Protein AF-A0A3L8Q3S8-F1 (afdb_monomer)

Solvent-accessible surface area (backbone atoms only — not comparable to full-atom values): 12634 Å² total; per-residue (Å²): 132,58,55,64,62,93,52,74,60,89,69,46,75,80,77,46,43,66,59,52,50,51,50,29,43,47,57,26,65,72,39,92,50,29,41,31,14,33,38,37,33,32,93,48,77,83,57,72,50,42,78,41,27,41,38,16,38,51,53,98,95,44,71,52,74,44,82,43,38,91,78,49,61,34,65,41,78,75,41,92,52,42,65,65,48,52,48,58,52,69,48,88,67,68,78,53,46,82,41,80,39,78,51,85,64,82,85,57,95,50,89,80,48,64,60,37,84,41,60,38,58,52,90,78,49,57,44,74,43,74,77,41,67,48,71,56,95,90,37,75,47,100,52,46,25,32,39,43,35,33,63,24,32,35,48,40,88,86,66,47,71,36,80,32,32,37,38,37,37,34,32,53,64,80,84,80,88,78,50,31,81,40,92,59,97,53,96,42,30,69,65,56,88,75,59,90,93,54,91,77,75,88,59,98,81,74,80,76,87,128

pLDDT: mean 75.22, std 14.51, range [37.47, 96.62]

Foldseek 3Di:
DAAEDDDLDPCDCVNCVVVVQVVQQCLCVVDPFWAKKKWFWDPALPDQFGPWIWMWGDDPNDTDIDTCRVVTGGQLVVDPHSPVVNCLSPDPAAQWDWDWDQDPPPVDPDPVVRIDIDTDHDPPQKDKDDWDFDADPNDTDPFIKIKIKGFHWYAHNVRGTDTTTMMITIGTDDDDDQDLPDPDDDPNDVVDPDDPVDPDDDDPPPPPDD

Sequence (210 aa):
MLFQTNDIREASVAEDVEWYQALVRSLAEGHPWVRRAVLALDAHPLAPKPRLMLQATKGDGQILLQDVSSAAPSLGNLSWDNEWFNALKSQRLPALRKRVLSNDLRSLETPKWQRGDSYVGDPGHVRWSPPFLECREGRFVPTWAVTLSSAFYGLKPDLSPEFKGVVRVDVELRDVAIDQCSSGPGWFSDTHRCDLNSTQVPGPGTLHSI

Radius of gyration: 21.62 Å; Cα contacts (8 Å, |Δi|>4): 341; chains: 1; bounding box: 41×43×73 Å

Nearest PDB structures (foldseek):
  8irj-assembly1_A  TM=7.271E-01  e=1.250E-18  Homo sapiens
  8d1b-assembly1_A  TM=7.000E-01  e=1.780E-16  Homo sapiens
  3lic-assembly1_A  TM=6.128E-01  e=5.691E-04  Shewanella oneidensis
  4dj3-assembly1_A  TM=3.102E-01  e=1.356E+00  Mus musculus
  2bi0-assembly1_A  TM=4.408E-01  e=6.948E+00  Mycobacterium tuberculosis H37Rv

Secondary structure (DSSP, 8-state):
--EE---SS---TTTSHHHHHHHHHHHHHS-TTEEEEEEEE-S-TT-SS-SEEEEEEEETTEEEEEE-GGGPPPSGGGSS-HHHHHHHHH-SS--EEEEEEE---TTS--GGGSEEEEEEE-GGGEEEPPPEEEEETTEEEEEEEEEEEEEEEEE-TTS-EEEEEEEEEEEE-------TT--SS-TTTT-----TT------TT-----

InterPro domains:
  IPR043458 G-protein coupled receptor 158/179 [PTHR32546] (1-200)
  IPR054714 GPR158/179, extracellular domain [PF22572] (127-200)

Organism: Chloebia gouldiae (NCBI:txid44316)

Structure (mmCIF, N/CA/C/O backbone):
data_AF-A0A3L8Q3S8-F1
#
_entry.id   AF-A0A3L8Q3S8-F1
#
loop_
_atom_site.group_PDB
_atom_site.id
_atom_site.type_symbol
_atom_site.label_atom_id
_atom_site.label_alt_id
_atom_site.label_comp_id
_atom_site.label_asym_id
_atom_site.label_entity_id
_atom_site.label_seq_id
_atom_site.pdbx_PDB_ins_code
_atom_site.Cartn_x
_atom_site.Cartn_y
_atom_site.Cartn_z
_atom_site.occupancy
_atom_site.B_iso_or_equiv
_atom_site.auth_seq_id
_atom_site.auth_comp_id
_atom_site.auth_asym_id
_atom_site.auth_atom_id
_atom_site.pdbx_PDB_model_num
ATOM 1 N N . MET A 1 1 ? 3.116 -14.122 -2.666 1.00 45.31 1 MET A N 1
ATOM 2 C CA . MET A 1 1 ? 2.835 -13.621 -4.028 1.00 45.31 1 MET A CA 1
ATOM 3 C C . MET A 1 1 ? 3.573 -12.301 -4.163 1.00 45.31 1 MET A C 1
ATOM 5 O O . MET A 1 1 ? 3.570 -11.557 -3.192 1.00 45.31 1 MET A O 1
ATOM 9 N N . LEU A 1 2 ? 4.279 -12.074 -5.267 1.00 58.53 2 LEU A N 1
ATOM 10 C CA . LEU A 1 2 ? 5.070 -10.865 -5.516 1.00 58.53 2 LEU A CA 1
ATOM 11 C C . LEU A 1 2 ? 4.352 -10.041 -6.587 1.00 58.53 2 LEU A C 1
ATOM 13 O O . LEU A 1 2 ? 3.863 -10.628 -7.553 1.00 58.53 2 LEU A O 1
ATOM 17 N N . PHE A 1 3 ? 4.295 -8.719 -6.446 1.00 57.88 3 PHE A N 1
ATOM 18 C CA . PHE A 1 3 ? 3.834 -7.870 -7.541 1.00 57.88 3 PHE A CA 1
ATOM 19 C C . PHE A 1 3 ? 4.974 -7.666 -8.537 1.00 57.88 3 PHE A C 1
ATOM 21 O O . PHE A 1 3 ? 6.034 -7.149 -8.174 1.00 57.88 3 PHE A O 1
ATOM 28 N N . GLN A 1 4 ? 4.747 -8.110 -9.772 1.00 56.72 4 GLN A N 1
ATOM 29 C CA . GLN A 1 4 ? 5.732 -8.093 -10.843 1.00 56.72 4 GLN A CA 1
ATOM 30 C C . GLN A 1 4 ? 5.107 -7.571 -12.138 1.00 56.72 4 GLN A C 1
ATOM 32 O O . GLN A 1 4 ? 3.985 -7.956 -12.473 1.00 56.72 4 GLN A O 1
ATOM 37 N N . THR A 1 5 ? 5.828 -6.725 -12.876 1.00 56.56 5 THR A N 1
ATOM 38 C CA . THR A 1 5 ? 5.457 -6.383 -14.259 1.00 56.56 5 THR A CA 1
ATOM 39 C C . THR A 1 5 ? 5.820 -7.538 -15.201 1.00 56.56 5 THR A C 1
ATOM 41 O O . THR A 1 5 ? 6.778 -8.278 -14.963 1.00 56.56 5 THR A O 1
ATOM 44 N N . ASN A 1 6 ? 5.026 -7.741 -16.254 1.00 54.62 6 ASN A N 1
ATOM 45 C CA . ASN A 1 6 ? 5.144 -8.921 -17.119 1.00 54.62 6 ASN A CA 1
ATOM 46 C C . ASN A 1 6 ? 6.106 -8.733 -18.308 1.00 54.62 6 ASN A C 1
ATOM 48 O O . ASN A 1 6 ? 6.320 -9.682 -19.055 1.00 54.62 6 ASN A O 1
ATOM 52 N N . ASP A 1 7 ? 6.702 -7.552 -18.498 1.00 52.97 7 ASP A N 1
ATOM 53 C CA . ASP A 1 7 ? 7.465 -7.270 -19.714 1.00 52.97 7 ASP A CA 1
ATOM 54 C C . ASP A 1 7 ? 8.966 -7.048 -19.499 1.00 52.97 7 ASP A C 1
ATOM 56 O O . ASP A 1 7 ? 9.411 -6.302 -18.634 1.00 52.97 7 ASP A O 1
ATOM 60 N N . ILE A 1 8 ? 9.731 -7.687 -20.392 1.00 49.25 8 ILE A N 1
ATOM 61 C CA . ILE A 1 8 ? 11.174 -7.519 -20.659 1.00 49.25 8 ILE A CA 1
ATOM 62 C C . ILE A 1 8 ? 11.445 -6.170 -21.361 1.00 49.25 8 ILE A C 1
ATOM 64 O O . ILE A 1 8 ? 12.582 -5.832 -21.685 1.00 49.25 8 ILE A O 1
ATOM 68 N N . ARG A 1 9 ? 10.405 -5.379 -21.644 1.00 46.22 9 ARG A N 1
ATOM 69 C CA . ARG A 1 9 ? 10.581 -4.048 -22.216 1.00 46.22 9 ARG A CA 1
ATOM 70 C C . ARG A 1 9 ? 11.020 -3.106 -21.102 1.00 46.22 9 ARG A C 1
ATOM 72 O O . ARG A 1 9 ? 10.468 -3.128 -20.007 1.00 46.22 9 ARG A O 1
ATOM 79 N N . GLU A 1 10 ? 11.950 -2.214 -21.421 1.00 49.69 10 GLU A N 1
ATOM 80 C CA . GLU A 1 10 ? 12.104 -0.928 -20.738 1.00 49.69 10 GLU A CA 1
ATOM 81 C C . GLU A 1 10 ? 10.841 -0.073 -20.971 1.00 49.69 10 GLU A C 1
ATOM 83 O O . GLU A 1 10 ? 10.924 1.042 -21.474 1.00 49.69 10 GLU A O 1
ATOM 88 N N . ALA A 1 11 ? 9.653 -0.615 -20.684 1.00 53.94 11 ALA A N 1
ATOM 89 C CA . ALA A 1 11 ? 8.418 0.132 -20.747 1.00 53.94 11 ALA A CA 1
ATOM 90 C C . ALA A 1 11 ? 8.541 1.233 -19.700 1.00 53.94 11 ALA A C 1
ATOM 92 O O . ALA A 1 11 ? 8.802 0.997 -18.510 1.00 53.94 11 ALA A O 1
ATOM 93 N N . SER A 1 12 ? 8.506 2.467 -20.183 1.00 66.06 12 SER A N 1
ATOM 94 C CA . SER A 1 12 ? 8.656 3.605 -19.298 1.00 66.06 12 SER A CA 1
ATOM 95 C C . SER A 1 12 ? 7.423 3.686 -18.399 1.00 66.06 12 SER A C 1
ATOM 97 O O . SER A 1 12 ? 6.320 3.309 -18.784 1.00 66.06 12 SER A O 1
ATOM 99 N N . VAL A 1 13 ? 7.577 4.244 -17.197 1.00 73.06 13 VAL A N 1
ATOM 100 C CA . VAL A 1 13 ? 6.440 4.488 -16.287 1.00 73.06 13 VAL A CA 1
ATOM 101 C C . VAL A 1 13 ? 5.296 5.253 -16.980 1.00 73.06 13 VA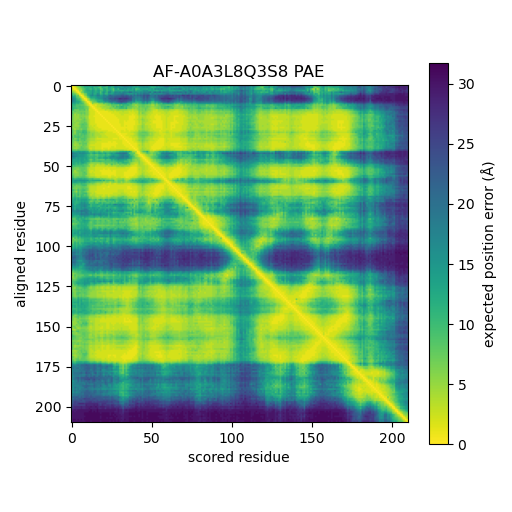L A C 1
ATOM 103 O O . VAL A 1 13 ? 4.141 5.088 -16.607 1.00 73.06 13 VAL A O 1
ATOM 106 N N . ALA A 1 14 ? 5.615 6.068 -17.991 1.00 73.88 14 ALA A N 1
ATOM 107 C CA . ALA A 1 14 ? 4.642 6.825 -18.769 1.00 73.88 14 ALA A CA 1
ATOM 108 C C . ALA A 1 14 ? 3.829 5.958 -19.745 1.00 73.88 14 ALA A C 1
ATOM 110 O O . ALA A 1 14 ? 2.665 6.262 -19.981 1.00 73.88 14 ALA A O 1
ATOM 111 N N . GLU A 1 15 ? 4.417 4.896 -20.299 1.00 75.94 15 GLU A N 1
ATOM 112 C CA . GLU A 1 15 ? 3.739 4.003 -21.249 1.00 75.94 15 GLU A CA 1
ATOM 113 C C . GLU A 1 15 ? 2.759 3.061 -20.539 1.00 75.94 15 GLU A C 1
ATOM 115 O O . GLU A 1 1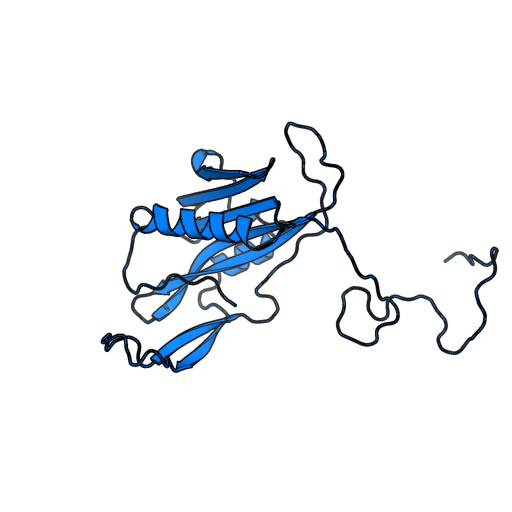5 ? 1.676 2.804 -21.053 1.00 75.94 15 GLU A O 1
ATOM 120 N N . ASP A 1 16 ? 3.096 2.619 -19.323 1.00 82.12 16 ASP A N 1
ATOM 121 C CA . ASP A 1 16 ? 2.296 1.651 -18.557 1.00 82.12 16 ASP A CA 1
ATOM 122 C C . ASP A 1 16 ? 1.378 2.303 -17.508 1.00 82.12 16 ASP A C 1
ATOM 124 O O . ASP A 1 16 ? 0.845 1.627 -16.622 1.00 82.12 16 ASP A O 1
ATOM 128 N N . VAL A 1 17 ? 1.182 3.625 -17.564 1.00 85.31 17 VAL A N 1
ATOM 129 C CA . VAL A 1 17 ? 0.425 4.358 -16.535 1.00 85.31 17 VAL A CA 1
ATOM 130 C C . VAL A 1 17 ? -0.996 3.814 -16.360 1.00 85.31 17 VAL A C 1
ATOM 132 O O . VAL A 1 17 ? -1.449 3.647 -15.228 1.00 85.31 17 VAL A O 1
ATOM 135 N N . GLU A 1 18 ? -1.672 3.457 -17.453 1.00 88.88 18 GLU A N 1
ATOM 136 C CA . GLU A 1 18 ? -3.027 2.892 -17.428 1.00 88.88 18 GLU A CA 1
ATOM 137 C C . GLU A 1 18 ? -3.059 1.516 -16.749 1.00 88.88 18 GLU A C 1
ATOM 139 O O . GLU A 1 18 ? -3.979 1.208 -15.987 1.00 88.88 18 GLU A O 1
ATOM 144 N N . TRP A 1 19 ? -2.020 0.701 -16.955 1.00 88.50 19 TRP A N 1
ATOM 145 C CA . TRP A 1 19 ? -1.889 -0.594 -16.293 1.00 88.50 19 TRP A CA 1
ATOM 146 C C . TRP A 1 19 ? -1.677 -0.424 -14.785 1.00 88.50 19 TRP A C 1
ATOM 148 O O . TRP A 1 19 ? -2.338 -1.091 -13.985 1.00 88.50 19 TRP A O 1
ATOM 158 N N . TYR A 1 20 ? -0.818 0.515 -14.374 1.00 90.69 20 TYR A N 1
ATOM 159 C CA . TYR A 1 20 ? -0.608 0.824 -12.956 1.00 90.69 20 TYR A CA 1
ATOM 160 C C . TYR A 1 20 ? -1.876 1.377 -12.295 1.00 90.69 20 TYR A C 1
ATOM 162 O O . TYR A 1 20 ? -2.196 1.015 -11.161 1.00 90.69 20 TYR A O 1
ATOM 170 N N . GLN A 1 21 ? -2.632 2.208 -13.012 1.00 93.94 21 GLN A N 1
ATOM 171 C CA . GLN A 1 21 ? -3.939 2.702 -12.582 1.00 93.94 21 GLN A CA 1
ATOM 172 C C . GLN A 1 21 ? -4.937 1.558 -12.364 1.00 93.94 21 GLN A C 1
ATOM 174 O O . GLN A 1 21 ? -5.571 1.492 -11.305 1.00 93.94 21 GLN A O 1
ATOM 179 N N . ALA A 1 22 ? -5.032 0.627 -13.316 1.00 93.69 22 ALA A N 1
ATOM 180 C CA . ALA A 1 22 ? -5.881 -0.555 -13.203 1.00 93.69 22 ALA A CA 1
ATOM 181 C C . ALA A 1 22 ? -5.461 -1.456 -12.029 1.00 93.69 22 ALA A C 1
ATOM 183 O O . ALA A 1 22 ? -6.315 -1.894 -11.255 1.00 93.69 22 ALA A O 1
ATOM 184 N N . LEU A 1 23 ? -4.155 -1.672 -11.834 1.00 92.94 23 LEU A N 1
ATOM 185 C CA . LEU A 1 23 ? -3.622 -2.441 -10.708 1.00 92.94 23 LEU A CA 1
ATOM 186 C C . LEU A 1 23 ? -4.040 -1.827 -9.367 1.00 92.94 23 LEU A C 1
ATOM 188 O O . LEU A 1 23 ? -4.639 -2.512 -8.539 1.00 92.94 23 LEU A O 1
ATOM 192 N N . VAL A 1 24 ? -3.763 -0.540 -9.150 1.00 94.62 24 VAL A N 1
ATOM 193 C CA . VAL A 1 24 ? -4.063 0.135 -7.874 1.00 94.62 24 VAL A CA 1
ATOM 194 C C . VAL A 1 24 ? -5.561 0.147 -7.593 1.00 94.62 24 VAL A C 1
ATOM 196 O O . VAL A 1 24 ? -5.981 -0.098 -6.460 1.00 94.62 24 VAL A O 1
ATOM 199 N N . ARG A 1 25 ? -6.378 0.356 -8.628 1.00 95.56 25 ARG A N 1
ATOM 200 C CA . ARG A 1 25 ? -7.832 0.249 -8.517 1.00 95.56 25 ARG A CA 1
ATOM 201 C C . ARG A 1 25 ? -8.269 -1.163 -8.123 1.00 95.56 25 ARG A C 1
ATOM 203 O O . ARG A 1 25 ? -9.035 -1.306 -7.175 1.00 95.56 25 ARG A O 1
ATOM 210 N N . SER A 1 26 ? -7.737 -2.194 -8.783 1.00 94.81 26 SER A N 1
ATOM 211 C CA . SER A 1 26 ? -8.080 -3.593 -8.493 1.00 94.81 26 SER A CA 1
ATOM 212 C C . SER A 1 26 ? -7.722 -4.000 -7.059 1.00 94.81 26 SER A C 1
ATOM 214 O O . SER A 1 26 ? -8.472 -4.731 -6.418 1.00 94.81 26 SER A O 1
ATOM 216 N N . LEU A 1 27 ? -6.627 -3.463 -6.509 1.00 94.50 27 LEU A N 1
ATOM 217 C CA . LEU A 1 27 ? -6.244 -3.681 -5.113 1.00 94.50 27 LEU A CA 1
ATOM 218 C C . LEU A 1 27 ? -7.242 -3.052 -4.136 1.00 94.50 27 LEU A C 1
ATOM 220 O O . LEU A 1 27 ? -7.560 -3.662 -3.116 1.00 94.50 27 LEU A O 1
ATOM 224 N N . ALA A 1 28 ? -7.766 -1.865 -4.454 1.00 94.50 28 ALA A N 1
ATOM 225 C CA . ALA A 1 28 ? -8.820 -1.232 -3.665 1.00 94.50 28 ALA A CA 1
ATOM 226 C C . ALA A 1 28 ? -10.171 -1.973 -3.764 1.00 94.50 28 ALA A C 1
ATOM 228 O O . ALA A 1 28 ? -10.950 -1.983 -2.808 1.00 94.50 28 ALA A O 1
ATOM 229 N N . GLU A 1 29 ? -10.448 -2.614 -4.902 1.00 93.94 29 GLU A N 1
ATOM 230 C CA . GLU A 1 29 ? -11.659 -3.419 -5.134 1.00 93.94 29 GLU A CA 1
ATOM 231 C C . GLU A 1 29 ? -11.577 -4.815 -4.505 1.00 93.94 29 GLU A C 1
ATOM 233 O O . GLU A 1 29 ? -12.601 -5.358 -4.089 1.00 93.94 29 GLU A O 1
ATOM 238 N N . GLY A 1 30 ? -10.371 -5.379 -4.394 1.00 89.75 30 GLY A N 1
ATOM 239 C CA . GLY A 1 30 ? -10.143 -6.795 -4.101 1.00 89.75 30 GLY A CA 1
ATOM 240 C C . GLY A 1 30 ? -10.660 -7.296 -2.752 1.00 89.75 30 GLY A C 1
ATOM 241 O O . GLY A 1 30 ? -10.835 -8.502 -2.588 1.00 89.75 30 GLY A O 1
ATOM 242 N N . HIS A 1 31 ? -10.931 -6.410 -1.787 1.00 90.38 31 HIS A N 1
ATOM 243 C CA . HIS A 1 31 ? -11.538 -6.804 -0.517 1.00 90.38 31 HIS A CA 1
ATOM 244 C C . HIS A 1 31 ? -12.479 -5.723 0.046 1.00 90.38 31 HIS A C 1
ATOM 246 O O . HIS A 1 31 ? -12.182 -4.527 -0.053 1.00 90.38 31 HIS A O 1
ATOM 252 N N . PRO A 1 32 ? -13.600 -6.095 0.701 1.00 89.12 32 PRO A N 1
ATOM 253 C CA . PRO A 1 32 ? -14.530 -5.132 1.292 1.00 89.12 32 PRO A CA 1
ATOM 254 C C . PRO A 1 32 ? -13.880 -4.164 2.283 1.00 89.12 32 PRO A C 1
ATOM 256 O O . PRO A 1 32 ? -14.248 -2.994 2.301 1.00 89.12 32 PRO A O 1
ATOM 259 N N . TRP A 1 33 ? -12.906 -4.646 3.058 1.00 90.25 33 TRP A N 1
ATOM 260 C CA . TRP A 1 33 ? -12.226 -3.892 4.121 1.00 90.25 33 TRP A CA 1
ATOM 261 C C . TRP A 1 33 ? -11.030 -3.068 3.647 1.00 90.25 33 TRP A C 1
ATOM 263 O O . TRP A 1 33 ? -10.406 -2.391 4.459 1.00 90.25 33 TRP A O 1
ATOM 273 N N . VAL A 1 34 ? -10.674 -3.123 2.363 1.00 92.38 34 VAL A N 1
ATOM 274 C CA . VAL A 1 34 ? -9.636 -2.233 1.841 1.00 92.38 34 VAL A CA 1
ATOM 275 C C . VAL A 1 34 ? -10.218 -0.831 1.722 1.00 92.38 34 VAL A C 1
ATOM 277 O O . VAL A 1 34 ? -11.226 -0.622 1.046 1.00 92.38 34 VAL A O 1
ATOM 280 N N . ARG A 1 35 ? -9.570 0.132 2.380 1.00 91.12 35 ARG A N 1
ATOM 281 C CA . ARG A 1 35 ? -9.926 1.557 2.301 1.00 91.12 35 ARG A CA 1
ATOM 282 C C . ARG A 1 35 ? -9.149 2.277 1.229 1.00 91.12 35 ARG A C 1
ATOM 284 O O . ARG A 1 35 ? -9.684 3.138 0.540 1.00 91.12 35 ARG A O 1
ATOM 291 N N . ARG A 1 36 ? -7.862 1.968 1.137 1.00 93.25 36 ARG A N 1
ATOM 292 C CA . ARG A 1 36 ? -6.937 2.693 0.284 1.00 93.25 36 ARG A CA 1
ATOM 293 C C . ARG A 1 36 ? -5.865 1.751 -0.226 1.00 93.25 36 ARG A C 1
ATOM 295 O O . ARG A 1 36 ? -5.305 0.981 0.545 1.00 93.25 36 ARG A O 1
ATOM 302 N N . ALA A 1 37 ? -5.567 1.849 -1.510 1.00 95.38 37 ALA A N 1
ATOM 303 C CA . ALA A 1 37 ? -4.411 1.228 -2.130 1.00 95.38 37 ALA A CA 1
ATOM 304 C C . ALA A 1 37 ? -3.517 2.324 -2.709 1.00 95.38 37 ALA A C 1
ATOM 306 O O . ALA A 1 37 ? -4.004 3.309 -3.264 1.00 95.38 37 ALA A O 1
ATOM 307 N N . VAL A 1 38 ? -2.208 2.162 -2.567 1.00 93.62 38 VAL A N 1
ATOM 308 C CA . VAL A 1 38 ? -1.200 3.087 -3.075 1.00 93.62 38 VAL A CA 1
ATOM 309 C C . VAL A 1 38 ? -0.120 2.287 -3.786 1.00 93.62 38 VAL A C 1
ATOM 311 O O . VAL A 1 38 ? 0.377 1.299 -3.249 1.00 93.62 38 VAL A O 1
ATOM 314 N N . LEU A 1 39 ? 0.274 2.737 -4.971 1.00 92.19 39 LEU A N 1
ATOM 315 C CA . LEU A 1 39 ? 1.493 2.294 -5.642 1.00 92.19 39 LEU A CA 1
ATOM 316 C C . LEU A 1 39 ? 2.425 3.491 -5.760 1.00 92.19 39 LEU A C 1
ATOM 318 O O . LEU A 1 39 ? 2.051 4.507 -6.340 1.00 92.19 39 LEU A O 1
ATOM 322 N N . ALA A 1 40 ? 3.642 3.348 -5.253 1.00 89.50 40 ALA A N 1
ATOM 323 C CA . ALA A 1 40 ? 4.703 4.327 -5.420 1.00 89.50 40 ALA A CA 1
ATOM 324 C C . ALA A 1 40 ? 5.862 3.680 -6.179 1.00 89.50 40 ALA A C 1
ATOM 326 O O . ALA A 1 40 ? 6.503 2.767 -5.660 1.00 89.50 40 ALA A O 1
ATOM 327 N N . LEU A 1 41 ? 6.123 4.147 -7.400 1.00 87.06 41 LEU A N 1
ATOM 328 C CA . LEU A 1 41 ? 7.211 3.669 -8.246 1.00 87.06 41 LEU A CA 1
ATOM 329 C C . LEU A 1 41 ? 8.433 4.577 -8.123 1.00 87.06 41 LEU A C 1
ATOM 331 O O . LEU A 1 41 ? 8.351 5.799 -8.277 1.00 87.06 41 LEU A O 1
ATOM 335 N N . ASP A 1 42 ? 9.582 3.956 -7.900 1.00 77.00 42 ASP A N 1
ATOM 336 C CA . ASP A 1 42 ? 10.893 4.579 -7.912 1.00 77.00 42 ASP A CA 1
ATOM 337 C C . ASP A 1 42 ? 11.762 3.913 -8.984 1.00 77.00 42 ASP A C 1
ATOM 339 O O . ASP A 1 42 ? 11.944 2.698 -8.984 1.00 77.00 42 ASP A O 1
ATOM 343 N N . ALA A 1 43 ? 12.310 4.703 -9.907 1.00 58.72 43 ALA A N 1
ATOM 344 C CA . ALA A 1 43 ? 13.253 4.180 -10.896 1.00 58.72 43 ALA A CA 1
ATOM 345 C C . ALA A 1 43 ? 14.713 4.313 -10.448 1.00 58.72 43 ALA A C 1
ATOM 347 O O . ALA A 1 43 ? 15.595 3.839 -11.164 1.00 58.72 43 ALA A O 1
ATOM 348 N N . HIS A 1 44 ? 14.992 4.985 -9.322 1.00 59.59 44 HIS A N 1
ATOM 349 C CA . HIS A 1 44 ? 16.362 5.219 -8.886 1.00 59.59 44 HIS A CA 1
ATOM 350 C C . HIS A 1 44 ? 16.514 5.110 -7.358 1.00 59.59 44 HIS A C 1
ATOM 352 O O . HIS A 1 44 ? 15.904 5.887 -6.632 1.00 59.59 44 HIS A O 1
ATOM 358 N N . PRO A 1 45 ? 17.392 4.231 -6.834 1.00 55.47 45 PRO A N 1
ATOM 359 C CA . PRO A 1 45 ? 17.557 4.013 -5.390 1.00 55.47 45 PRO A CA 1
ATOM 360 C C . PRO A 1 45 ? 17.808 5.290 -4.572 1.00 55.47 45 PRO A C 1
ATOM 362 O O . PRO A 1 45 ? 17.423 5.372 -3.408 1.00 55.47 45 PRO A O 1
ATOM 365 N N . LEU A 1 46 ? 18.424 6.301 -5.191 1.00 61.50 46 LEU A N 1
ATOM 366 C CA . LEU A 1 46 ? 18.794 7.574 -4.569 1.00 61.50 46 LEU A CA 1
ATOM 367 C C . LEU A 1 46 ? 17.758 8.694 -4.777 1.00 61.50 46 LEU A C 1
ATOM 369 O O . LEU A 1 46 ? 17.994 9.820 -4.340 1.00 61.50 46 LEU A O 1
ATOM 373 N N . ALA A 1 47 ? 16.631 8.436 -5.450 1.00 65.62 47 ALA A N 1
ATOM 374 C CA . ALA A 1 47 ? 15.639 9.475 -5.698 1.00 65.62 47 ALA A CA 1
ATOM 375 C C . ALA A 1 47 ? 14.948 9.909 -4.387 1.00 65.62 47 ALA A C 1
ATOM 377 O O . ALA A 1 47 ? 14.495 9.058 -3.608 1.00 65.62 47 ALA A O 1
ATOM 378 N N . PRO A 1 48 ? 14.822 11.228 -4.137 1.00 67.38 48 PRO A N 1
ATOM 379 C CA . PRO A 1 48 ? 14.185 11.744 -2.926 1.00 67.38 48 PRO A CA 1
ATOM 380 C C . PRO A 1 48 ? 12.655 11.599 -2.946 1.00 67.38 48 PRO A C 1
ATOM 382 O O . PRO A 1 48 ? 12.033 11.622 -1.885 1.00 67.38 48 PRO A O 1
ATOM 385 N N . LYS A 1 49 ? 12.044 11.447 -4.129 1.00 72.44 49 LYS A N 1
ATOM 386 C CA . LYS A 1 49 ? 10.596 11.297 -4.335 1.00 72.44 49 LYS A CA 1
ATOM 387 C C . LYS A 1 49 ? 10.301 10.212 -5.379 1.00 72.44 49 LYS A C 1
ATOM 389 O O . LYS A 1 49 ? 11.116 10.038 -6.287 1.00 72.44 49 LYS A O 1
ATOM 394 N N . PRO A 1 50 ? 9.155 9.511 -5.274 1.00 79.81 50 PRO A N 1
ATOM 395 C CA . PRO A 1 50 ? 8.722 8.574 -6.307 1.00 79.81 50 PRO A CA 1
ATOM 396 C C . PRO A 1 50 ? 8.505 9.290 -7.644 1.00 79.81 50 PRO A C 1
ATOM 398 O O . PRO A 1 50 ? 8.102 10.453 -7.681 1.00 79.81 50 PRO A O 1
ATOM 401 N N . ARG A 1 51 ? 8.745 8.577 -8.750 1.00 85.75 51 ARG A N 1
ATOM 402 C CA . ARG A 1 51 ? 8.445 9.067 -10.106 1.00 85.75 51 ARG A CA 1
ATOM 403 C C . ARG A 1 51 ? 6.952 9.057 -10.405 1.00 85.75 51 ARG A C 1
ATOM 405 O O . ARG A 1 51 ? 6.494 9.891 -11.174 1.00 85.75 51 ARG A O 1
ATOM 412 N N . LEU A 1 52 ? 6.238 8.094 -9.830 1.00 88.94 52 LEU A N 1
ATOM 413 C CA . LEU A 1 52 ? 4.792 7.969 -9.922 1.00 88.94 52 LEU A CA 1
ATOM 414 C C . LEU A 1 52 ? 4.260 7.497 -8.574 1.00 88.94 52 LEU A C 1
ATOM 416 O O . LEU A 1 52 ? 4.780 6.535 -8.009 1.00 88.94 52 LEU A O 1
ATOM 420 N N . MET A 1 53 ? 3.222 8.154 -8.076 1.00 91.56 53 MET A N 1
ATOM 421 C CA . MET A 1 53 ? 2.488 7.741 -6.893 1.00 91.56 53 MET A CA 1
ATOM 422 C C . MET A 1 53 ? 0.993 7.796 -7.185 1.00 91.56 53 MET A C 1
ATOM 424 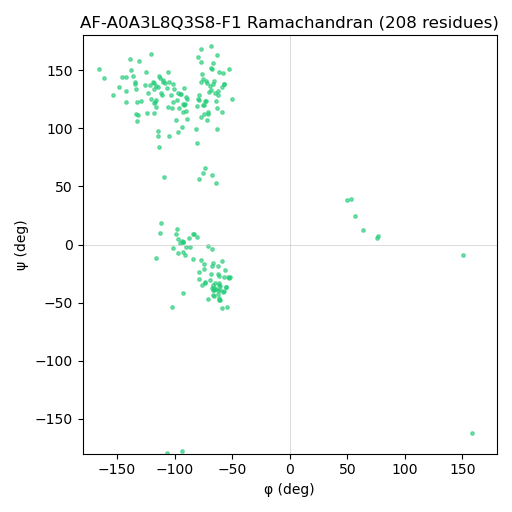O O . MET A 1 53 ? 0.399 8.868 -7.262 1.00 91.56 53 MET A O 1
ATOM 428 N N . LEU A 1 54 ? 0.393 6.623 -7.342 1.00 94.31 54 LEU A N 1
ATOM 429 C CA . LEU A 1 54 ? -1.036 6.463 -7.566 1.00 94.31 54 LEU A CA 1
ATOM 430 C C . LEU A 1 54 ? -1.714 6.052 -6.266 1.00 94.31 54 LEU A C 1
ATOM 432 O O . LEU A 1 54 ? -1.210 5.189 -5.548 1.00 94.31 54 LEU A O 1
ATOM 436 N N . GLN A 1 55 ? -2.875 6.635 -5.995 1.00 94.81 55 GLN A N 1
ATOM 437 C CA . GLN A 1 55 ? -3.697 6.334 -4.831 1.00 94.81 55 GLN A CA 1
ATOM 438 C C . GLN A 1 55 ? -5.133 6.051 -5.272 1.00 94.81 55 GLN A C 1
ATOM 440 O O . GLN A 1 55 ? -5.770 6.899 -5.890 1.00 94.81 55 GLN A O 1
ATOM 445 N N . ALA A 1 56 ? -5.656 4.880 -4.918 1.00 96.62 56 ALA A N 1
ATOM 446 C CA . ALA A 1 56 ? -7.076 4.564 -4.998 1.00 96.62 56 ALA A CA 1
ATOM 447 C C . ALA A 1 56 ? -7.669 4.566 -3.591 1.00 96.62 56 ALA A C 1
ATOM 449 O O . ALA A 1 56 ? -7.278 3.750 -2.759 1.00 96.62 56 ALA A O 1
ATOM 450 N N . THR A 1 57 ? -8.624 5.455 -3.336 1.00 93.56 57 THR A N 1
ATOM 451 C CA . THR A 1 57 ? -9.359 5.519 -2.068 1.00 93.56 57 THR A CA 1
ATOM 452 C C . THR A 1 57 ? -10.801 5.096 -2.296 1.00 93.56 57 THR A C 1
ATOM 454 O O . THR A 1 57 ? -11.480 5.609 -3.186 1.00 93.56 57 THR A O 1
ATOM 457 N N . LYS A 1 58 ? -11.273 4.160 -1.480 1.00 92.00 58 LYS A N 1
ATOM 458 C CA . LYS A 1 58 ? -12.639 3.653 -1.480 1.00 92.00 58 LYS A CA 1
ATOM 459 C C . LYS A 1 58 ? -13.496 4.479 -0.525 1.00 92.00 58 LYS A C 1
ATOM 461 O O . LYS A 1 58 ? -13.155 4.640 0.646 1.00 92.00 58 LYS A O 1
ATOM 466 N N . GLY A 1 59 ? -14.619 4.983 -1.018 1.00 85.31 59 GLY A N 1
ATOM 467 C CA . GLY A 1 59 ? -15.579 5.762 -0.239 1.00 85.31 59 GLY A CA 1
ATOM 468 C C . GLY A 1 59 ? -16.932 5.791 -0.938 1.00 85.31 59 GLY A C 1
ATOM 469 O O . GLY A 1 59 ? -16.981 5.799 -2.161 1.00 85.31 59 GLY A O 1
ATOM 470 N N . ASP A 1 60 ? -18.022 5.748 -0.170 1.00 81.44 60 ASP A N 1
ATOM 471 C CA . ASP A 1 60 ? -19.400 5.929 -0.659 1.00 81.44 60 ASP A CA 1
ATOM 472 C C . ASP A 1 60 ? -19.773 5.070 -1.887 1.00 81.44 60 ASP A C 1
ATOM 474 O O . ASP A 1 60 ? -20.462 5.504 -2.806 1.00 81.44 60 ASP A O 1
ATOM 478 N N . GLY A 1 61 ? -19.287 3.822 -1.917 1.00 82.94 61 GLY A N 1
ATOM 479 C CA . GLY A 1 61 ? -19.533 2.873 -3.012 1.00 82.94 61 GLY A CA 1
ATOM 480 C C . GLY A 1 61 ? -18.719 3.131 -4.285 1.00 82.94 61 GLY A C 1
ATOM 481 O O . GLY A 1 61 ? -18.907 2.435 -5.280 1.00 82.94 61 GLY A O 1
ATOM 482 N N . GLN A 1 62 ? -17.801 4.096 -4.261 1.00 91.62 62 GLN A N 1
ATOM 483 C CA . GLN A 1 62 ? -16.941 4.468 -5.377 1.00 91.62 62 GLN A CA 1
ATOM 484 C C . GLN A 1 62 ? -15.462 4.321 -5.015 1.00 91.62 62 GLN A C 1
ATOM 486 O O . GLN A 1 62 ? -15.074 4.220 -3.848 1.00 91.62 62 GLN A O 1
ATOM 491 N N . ILE A 1 63 ? -14.623 4.304 -6.051 1.00 94.56 63 ILE A N 1
ATOM 492 C CA . ILE A 1 63 ? -13.168 4.301 -5.913 1.00 94.56 63 ILE A CA 1
ATOM 493 C C . ILE A 1 63 ? -12.609 5.485 -6.675 1.00 94.56 63 ILE A C 1
ATOM 495 O O . ILE A 1 63 ? -12.671 5.544 -7.910 1.00 94.56 63 ILE A O 1
ATOM 499 N N . LEU A 1 64 ? -12.061 6.410 -5.898 1.00 94.75 64 LEU A N 1
ATOM 500 C CA . LEU A 1 64 ? -11.413 7.615 -6.367 1.00 94.75 64 LEU A CA 1
ATOM 501 C C . LEU A 1 64 ? -9.937 7.310 -6.605 1.00 94.75 64 LEU A C 1
ATOM 503 O O . LEU A 1 64 ? -9.178 7.115 -5.657 1.00 94.75 64 LEU A O 1
ATOM 507 N N . LEU A 1 65 ? -9.555 7.249 -7.877 1.00 95.75 65 LEU A N 1
ATOM 508 C CA . LEU A 1 65 ? -8.176 7.062 -8.306 1.00 95.75 65 LEU A CA 1
ATOM 509 C C . LEU A 1 65 ? -7.535 8.425 -8.580 1.00 95.75 65 LEU A C 1
ATOM 511 O O . LEU A 1 65 ? -8.105 9.240 -9.302 1.00 95.75 65 LEU A O 1
ATOM 515 N N . GLN A 1 66 ? -6.362 8.668 -8.004 1.00 94.44 66 GLN A N 1
ATOM 516 C CA . GLN A 1 66 ? -5.632 9.928 -8.111 1.00 94.44 66 GLN A CA 1
ATOM 517 C C . GLN A 1 66 ? -4.148 9.678 -8.355 1.00 94.44 66 GLN A C 1
ATOM 519 O O . GLN A 1 66 ? -3.564 8.748 -7.798 1.00 94.44 66 GLN A O 1
ATOM 524 N N . ASP A 1 67 ? -3.537 10.561 -9.139 1.00 93.00 67 ASP A N 1
ATOM 525 C CA . ASP A 1 67 ? -2.090 10.734 -9.171 1.00 93.00 67 ASP A CA 1
ATOM 526 C C . ASP A 1 67 ? -1.702 11.800 -8.138 1.00 93.00 67 ASP A C 1
ATOM 528 O O . ASP A 1 67 ? -2.094 12.964 -8.243 1.00 93.00 67 ASP A O 1
ATOM 532 N N . VAL A 1 68 ? -0.954 11.385 -7.117 1.00 90.94 68 VAL A N 1
ATOM 533 C CA . VAL A 1 68 ? -0.494 12.232 -6.006 1.00 90.94 68 VAL A CA 1
ATOM 534 C C . VAL A 1 68 ? 1.022 12.444 -6.037 1.00 90.94 68 VAL A C 1
ATOM 536 O O . VAL A 1 68 ? 1.612 12.860 -5.040 1.00 90.94 68 VAL A O 1
ATOM 539 N N . SER A 1 69 ? 1.671 12.201 -7.181 1.00 88.44 69 SER A N 1
ATOM 540 C CA . SER A 1 69 ? 3.133 12.292 -7.342 1.00 88.44 69 SER A CA 1
ATOM 541 C C . SER A 1 69 ? 3.708 13.657 -6.943 1.00 88.44 69 SER A C 1
ATOM 543 O O . SER A 1 69 ? 4.787 13.730 -6.357 1.00 88.44 69 SER A O 1
ATOM 545 N N . SER A 1 70 ? 2.991 14.754 -7.211 1.00 84.56 70 SER A N 1
ATOM 546 C CA . SER A 1 70 ? 3.438 16.119 -6.884 1.00 84.56 70 SER A CA 1
ATOM 547 C C . SER A 1 70 ? 3.493 16.389 -5.373 1.00 84.56 70 SER A C 1
ATOM 549 O O . SER A 1 70 ? 4.424 17.038 -4.886 1.00 84.56 70 SER A O 1
ATOM 551 N N . ALA A 1 71 ? 2.527 15.846 -4.630 1.00 81.88 71 ALA A N 1
ATOM 552 C CA . ALA A 1 71 ? 2.412 15.944 -3.177 1.00 81.88 71 ALA A CA 1
ATOM 553 C C . ALA A 1 71 ? 3.087 14.771 -2.443 1.00 81.88 71 ALA A C 1
ATOM 555 O O . ALA A 1 71 ? 3.042 14.709 -1.213 1.00 81.88 71 ALA A O 1
ATOM 556 N N . ALA A 1 72 ? 3.714 13.849 -3.180 1.00 77.69 72 ALA A N 1
ATOM 557 C CA . ALA A 1 72 ? 4.268 12.631 -2.618 1.00 77.69 72 ALA A CA 1
ATOM 558 C C . ALA A 1 72 ? 5.386 12.938 -1.603 1.00 77.69 72 ALA A C 1
ATOM 560 O O . ALA A 1 72 ? 6.337 13.673 -1.924 1.00 77.69 72 ALA A O 1
ATOM 561 N N . PRO A 1 73 ? 5.315 12.361 -0.388 1.00 73.12 73 PRO A N 1
ATOM 562 C CA . PRO A 1 73 ? 6.459 12.334 0.507 1.00 73.12 73 PRO A CA 1
ATOM 563 C C . PRO A 1 73 ? 7.550 11.416 -0.071 1.00 73.12 73 PRO A C 1
ATOM 565 O O . PRO A 1 73 ? 7.342 10.698 -1.055 1.00 73.12 73 PRO A O 1
ATOM 568 N N . SER A 1 74 ? 8.738 11.428 0.535 1.00 66.19 74 SER A N 1
ATOM 569 C CA . SER A 1 74 ? 9.764 10.439 0.194 1.00 66.19 74 SER A CA 1
ATOM 570 C C . SER A 1 74 ? 9.226 9.027 0.434 1.00 66.19 74 SER A C 1
ATOM 572 O O . SER A 1 74 ? 8.435 8.811 1.354 1.00 66.19 74 SER A O 1
ATOM 574 N N . LEU A 1 75 ? 9.656 8.046 -0.369 1.00 61.19 75 LEU A N 1
ATOM 575 C CA . LEU A 1 75 ? 9.120 6.691 -0.219 1.00 61.19 75 LEU A CA 1
ATOM 576 C C . LEU A 1 75 ? 9.401 6.064 1.157 1.00 61.19 75 LEU A C 1
ATOM 578 O O . LEU A 1 75 ? 8.614 5.230 1.589 1.00 61.19 75 LEU A O 1
ATOM 582 N N . GLY A 1 76 ? 10.473 6.470 1.850 1.00 58.62 76 GLY A N 1
ATOM 583 C CA . GLY A 1 76 ? 10.708 6.051 3.236 1.00 58.62 76 GLY A CA 1
ATOM 584 C C . GLY A 1 76 ? 9.496 6.388 4.098 1.00 58.62 76 GLY A C 1
ATOM 585 O O . GLY A 1 76 ? 8.853 5.494 4.634 1.00 58.62 76 GLY A O 1
ATOM 586 N N . ASN A 1 77 ? 9.076 7.652 4.061 1.00 64.56 77 ASN A N 1
ATOM 587 C CA . ASN A 1 77 ? 7.951 8.170 4.838 1.00 64.56 77 ASN A CA 1
ATOM 588 C C . ASN A 1 77 ? 6.574 7.608 4.420 1.00 64.56 77 ASN A C 1
ATOM 590 O O . ASN A 1 77 ? 5.570 7.947 5.045 1.00 64.56 77 ASN A O 1
ATOM 594 N N . LEU A 1 78 ? 6.490 6.786 3.365 1.00 62.97 78 LEU A N 1
ATOM 595 C CA . LEU A 1 78 ? 5.258 6.075 2.997 1.00 62.97 78 LEU A CA 1
ATOM 596 C C . LEU A 1 78 ? 5.009 4.841 3.868 1.00 62.97 78 LEU A C 1
ATOM 598 O O . LEU A 1 78 ? 3.860 4.397 3.983 1.00 62.97 78 LEU A O 1
ATOM 602 N N . SER A 1 79 ? 6.074 4.291 4.454 1.00 62.69 79 SER A N 1
ATOM 603 C CA . SER A 1 79 ? 6.035 3.149 5.359 1.00 62.69 79 SER A CA 1
ATOM 604 C C . SER A 1 79 ? 6.258 3.613 6.795 1.00 62.69 79 SER A C 1
ATOM 606 O O . SER A 1 79 ? 7.007 4.546 7.060 1.00 62.69 79 SER A O 1
ATOM 608 N N . TRP A 1 80 ? 5.646 2.910 7.744 1.00 61.22 80 TRP A N 1
ATOM 609 C CA . TRP A 1 80 ? 5.968 3.070 9.164 1.00 61.22 80 TRP A CA 1
ATOM 610 C C . TRP A 1 80 ? 7.381 2.569 9.499 1.00 61.22 80 TRP A C 1
ATOM 612 O O . TRP A 1 80 ? 7.943 2.938 10.524 1.00 61.22 80 TRP A O 1
ATOM 622 N N . ASP A 1 81 ? 7.954 1.745 8.620 1.00 65.88 81 ASP A N 1
ATOM 623 C CA . ASP A 1 81 ? 9.277 1.143 8.748 1.00 65.88 81 ASP A CA 1
ATOM 624 C C . ASP A 1 81 ? 10.220 1.698 7.667 1.00 65.88 81 ASP A C 1
ATOM 626 O O . ASP A 1 81 ? 10.381 1.127 6.579 1.00 65.88 81 ASP A O 1
ATOM 630 N N . ASN A 1 82 ? 10.796 2.866 7.968 1.00 69.00 82 ASN A N 1
ATOM 631 C CA . ASN A 1 82 ? 11.763 3.565 7.117 1.00 69.00 82 ASN A CA 1
ATOM 632 C C . ASN A 1 82 ? 13.024 2.721 6.867 1.00 69.00 82 ASN A C 1
ATOM 634 O O . ASN A 1 82 ? 13.607 2.778 5.783 1.00 69.00 82 ASN A O 1
ATOM 638 N N . GLU A 1 83 ? 13.463 1.955 7.866 1.00 73.19 83 GLU A N 1
ATOM 639 C CA . GLU A 1 83 ? 14.699 1.171 7.808 1.00 73.19 83 GLU A CA 1
ATOM 640 C C . GLU A 1 83 ? 14.564 -0.009 6.851 1.00 73.19 83 GLU A C 1
ATOM 642 O O . GLU A 1 83 ? 15.410 -0.181 5.970 1.00 73.19 83 GLU A O 1
ATOM 647 N N . TRP A 1 84 ? 13.464 -0.762 6.943 1.00 73.69 84 TRP A N 1
ATOM 648 C CA . TRP A 1 84 ? 13.163 -1.837 5.996 1.00 73.69 84 TRP A CA 1
ATOM 649 C C . TRP A 1 84 ? 13.090 -1.325 4.556 1.00 73.69 84 TRP A C 1
ATOM 651 O O . TRP A 1 84 ? 13.626 -1.947 3.636 1.00 73.69 84 TRP A O 1
ATOM 661 N N . PHE A 1 85 ? 12.478 -0.158 4.352 1.00 71.06 85 PHE A N 1
ATOM 662 C CA . PHE A 1 85 ? 12.377 0.435 3.025 1.00 71.06 85 PHE A CA 1
ATOM 663 C C . PHE A 1 85 ? 13.750 0.844 2.460 1.00 71.06 85 PHE A C 1
ATOM 665 O O . PHE A 1 85 ? 14.075 0.550 1.307 1.00 71.06 85 PHE A O 1
ATOM 672 N N . ASN A 1 86 ? 14.592 1.481 3.275 1.00 72.88 86 ASN A N 1
ATOM 673 C CA . ASN A 1 86 ? 15.954 1.844 2.877 1.00 72.88 86 ASN A CA 1
ATOM 674 C C . ASN A 1 86 ? 16.8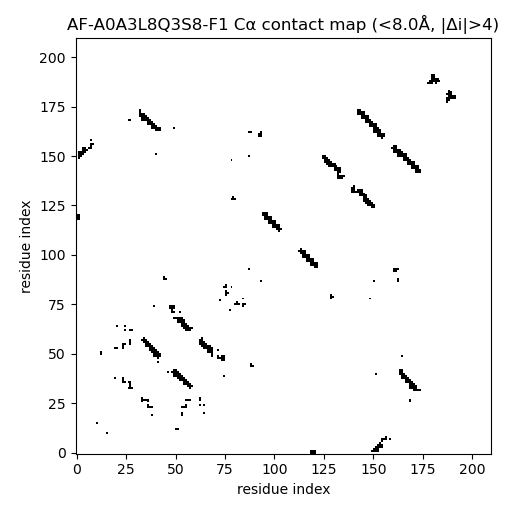33 0.605 2.620 1.00 72.88 86 ASN A C 1
ATOM 676 O O . ASN A 1 86 ? 17.673 0.613 1.712 1.00 72.88 86 ASN A O 1
ATOM 680 N N . ALA A 1 87 ? 16.608 -0.485 3.359 1.00 75.44 87 ALA A N 1
ATOM 681 C CA . ALA A 1 87 ? 17.255 -1.765 3.096 1.00 75.44 87 ALA A CA 1
ATOM 682 C C . ALA A 1 87 ? 16.887 -2.297 1.700 1.00 75.44 87 ALA A C 1
ATOM 684 O O . ALA A 1 87 ? 17.782 -2.646 0.934 1.00 75.44 87 ALA A O 1
ATOM 685 N N . LEU A 1 88 ? 15.607 -2.260 1.309 1.00 74.69 88 LEU A N 1
ATOM 686 C CA . LEU A 1 88 ? 15.172 -2.681 -0.032 1.00 74.69 88 LEU A CA 1
ATOM 687 C C . LEU A 1 88 ? 15.809 -1.856 -1.157 1.00 74.69 88 LEU A C 1
ATOM 689 O O . LEU A 1 88 ? 16.193 -2.414 -2.183 1.00 74.69 88 LEU A O 1
ATOM 693 N N . LYS A 1 89 ? 15.961 -0.541 -0.957 1.00 71.75 89 LYS A N 1
ATOM 694 C CA . LYS A 1 89 ? 16.628 0.349 -1.922 1.00 71.75 89 LYS A CA 1
ATOM 695 C C . LYS A 1 89 ? 18.115 0.046 -2.089 1.00 71.75 89 LYS A C 1
ATOM 697 O O . LYS A 1 89 ? 18.645 0.150 -3.192 1.00 71.75 89 LYS A O 1
ATOM 702 N N . SER A 1 90 ? 18.798 -0.284 -0.996 1.00 70.69 90 SER A N 1
ATOM 703 C CA . SER A 1 90 ? 20.240 -0.565 -0.995 1.00 70.69 90 SER A CA 1
ATOM 704 C C . SER A 1 90 ? 20.579 -2.008 -1.392 1.00 70.69 90 SER A C 1
ATOM 706 O O . SER A 1 90 ? 21.738 -2.323 -1.682 1.00 70.69 90 SER A O 1
ATOM 708 N N . GLN A 1 91 ? 19.580 -2.889 -1.447 1.00 70.81 91 GLN A N 1
ATOM 709 C CA . GLN A 1 91 ? 19.761 -4.302 -1.732 1.00 70.81 91 GLN A CA 1
ATOM 710 C C . GLN A 1 91 ? 20.067 -4.547 -3.220 1.00 70.81 91 GLN A C 1
ATOM 712 O O . GLN A 1 91 ? 19.216 -4.400 -4.092 1.00 70.81 91 GLN A O 1
ATOM 717 N N . ARG A 1 92 ? 21.299 -4.987 -3.520 1.00 63.47 92 ARG A N 1
ATOM 718 C CA . ARG A 1 92 ? 21.739 -5.323 -4.892 1.00 63.47 92 ARG A CA 1
ATOM 719 C C . ARG A 1 92 ? 21.033 -6.541 -5.490 1.00 63.47 92 ARG A C 1
ATOM 721 O O . ARG A 1 92 ? 20.837 -6.587 -6.701 1.00 63.47 92 ARG A O 1
ATOM 728 N N . LEU A 1 93 ? 20.714 -7.531 -4.657 1.00 65.31 93 LEU A N 1
ATOM 729 C CA . LEU A 1 93 ? 20.044 -8.770 -5.047 1.00 65.31 93 LEU A CA 1
ATOM 730 C C . LEU A 1 93 ? 18.892 -9.033 -4.075 1.00 65.31 93 LEU A C 1
ATOM 732 O O . LEU A 1 93 ? 19.150 -9.307 -2.897 1.00 65.31 93 LEU A O 1
ATOM 736 N N . PRO A 1 94 ? 17.635 -8.933 -4.536 1.00 68.69 94 PRO A N 1
ATOM 737 C CA . PRO A 1 94 ? 16.478 -9.270 -3.721 1.00 68.69 94 PRO A CA 1
ATOM 738 C C . PRO A 1 94 ? 16.579 -10.715 -3.218 1.00 68.69 94 PRO A C 1
ATOM 740 O O . PRO A 1 94 ? 16.932 -11.612 -3.985 1.00 68.69 94 PRO A O 1
ATOM 743 N N . ALA A 1 95 ? 16.232 -10.957 -1.952 1.00 71.06 95 ALA A N 1
ATOM 744 C CA . ALA A 1 95 ? 16.091 -12.305 -1.394 1.00 71.06 95 ALA A CA 1
ATOM 745 C C . ALA A 1 95 ? 14.799 -12.960 -1.924 1.00 71.06 95 ALA A C 1
ATOM 747 O O . ALA A 1 95 ? 13.819 -13.157 -1.206 1.00 71.06 95 ALA A O 1
ATOM 748 N N . LEU A 1 96 ? 14.766 -13.208 -3.234 1.00 74.31 96 LEU A N 1
ATOM 749 C CA . LEU A 1 96 ? 13.643 -13.804 -3.942 1.00 74.31 96 LEU A CA 1
ATOM 750 C C . LEU A 1 96 ? 14.039 -15.194 -4.424 1.00 74.31 96 LEU A C 1
ATOM 752 O O . LEU A 1 96 ? 15.074 -15.388 -5.062 1.00 74.31 96 LEU A O 1
ATOM 756 N N . ARG A 1 97 ? 13.182 -16.172 -4.148 1.00 72.44 97 ARG A N 1
ATOM 757 C CA . ARG A 1 97 ? 13.340 -17.539 -4.634 1.00 72.44 97 ARG A CA 1
ATOM 758 C C . ARG A 1 97 ? 12.661 -17.659 -5.987 1.00 72.44 97 ARG A C 1
ATOM 760 O O . ARG A 1 97 ? 11.472 -17.368 -6.126 1.00 72.44 97 ARG A O 1
ATOM 767 N N . LYS A 1 98 ? 13.420 -18.112 -6.980 1.00 72.62 98 LYS A N 1
ATOM 768 C CA . LYS A 1 98 ? 12.906 -18.397 -8.315 1.00 72.62 98 LYS A CA 1
ATOM 769 C C . LYS A 1 98 ? 12.065 -19.673 -8.278 1.00 72.62 98 LYS A C 1
ATOM 771 O O . LYS A 1 98 ? 12.541 -20.731 -7.872 1.00 72.62 98 LYS A O 1
ATOM 776 N N . ARG A 1 99 ? 10.818 -19.573 -8.717 1.00 70.00 99 ARG A N 1
ATOM 777 C CA . ARG A 1 99 ? 9.874 -20.671 -8.904 1.00 70.00 99 ARG A CA 1
ATOM 778 C C . ARG A 1 99 ? 9.536 -20.758 -10.387 1.00 70.00 99 ARG A C 1
ATOM 780 O O . ARG A 1 99 ? 8.980 -19.825 -10.953 1.00 70.00 99 ARG A O 1
ATOM 787 N N . VAL A 1 100 ? 9.848 -21.887 -11.013 1.00 64.19 100 VAL A N 1
ATOM 788 C CA . VAL A 1 100 ? 9.462 -22.136 -12.406 1.00 64.19 100 VAL A CA 1
ATOM 789 C C . VAL A 1 100 ? 7.971 -22.469 -12.438 1.00 64.19 100 VAL A C 1
ATOM 791 O O . VAL A 1 100 ? 7.530 -23.421 -11.791 1.00 64.19 100 VAL A O 1
ATOM 794 N N . LEU A 1 101 ? 7.192 -21.671 -13.161 1.00 61.38 101 LEU A N 1
ATOM 795 C CA . LEU A 1 101 ? 5.806 -21.960 -13.503 1.00 61.38 101 LEU A CA 1
ATOM 796 C C . LEU A 1 101 ? 5.783 -22.693 -14.848 1.00 61.38 101 LEU A C 1
ATOM 798 O O . LEU A 1 101 ? 6.236 -22.166 -15.867 1.00 61.38 101 LEU A O 1
ATOM 802 N N . SER A 1 102 ? 5.249 -23.915 -14.851 1.00 57.53 102 SER A N 1
ATOM 803 C CA . SER A 1 102 ? 4.810 -24.559 -16.090 1.00 57.53 102 SER A CA 1
ATOM 804 C C . SER A 1 102 ? 3.512 -23.882 -16.505 1.00 57.53 102 SER A C 1
ATOM 806 O O . SER A 1 102 ? 2.568 -23.839 -15.717 1.00 57.53 102 SER A O 1
ATOM 808 N N . ASN A 1 103 ? 3.485 -23.285 -17.691 1.00 54.53 103 ASN A N 1
ATOM 809 C CA . ASN A 1 103 ? 2.294 -22.620 -18.191 1.00 54.53 103 ASN A CA 1
ATOM 810 C C . ASN A 1 103 ? 1.491 -23.624 -19.027 1.00 54.53 103 ASN A C 1
ATOM 812 O O . ASN A 1 103 ? 1.955 -24.058 -20.079 1.00 54.53 103 ASN A O 1
ATOM 816 N N . ASP A 1 104 ? 0.295 -23.998 -18.570 1.00 53.34 104 ASP A N 1
ATOM 817 C CA . ASP A 1 104 ? -0.562 -24.979 -19.257 1.00 53.34 104 ASP A CA 1
ATOM 818 C C . ASP A 1 104 ? -1.419 -24.351 -20.376 1.00 53.34 104 ASP A C 1
ATOM 820 O O . ASP A 1 104 ? -2.274 -25.010 -20.972 1.00 53.34 104 ASP A O 1
ATOM 824 N N . LEU A 1 105 ? -1.170 -23.080 -20.712 1.00 54.47 105 LEU A N 1
ATOM 825 C CA . LEU A 1 105 ? -1.859 -22.320 -21.759 1.00 54.47 105 LEU A CA 1
ATOM 826 C C . LEU A 1 105 ? -1.414 -22.734 -23.175 1.00 54.47 105 LEU A C 1
ATOM 828 O O . LEU A 1 105 ? -0.918 -21.922 -23.953 1.00 54.47 105 LEU A O 1
ATOM 832 N N . ARG A 1 106 ? -1.638 -24.004 -23.538 1.00 51.28 106 ARG A N 1
ATOM 833 C CA . ARG A 1 106 ? -1.349 -24.570 -24.874 1.00 51.28 106 ARG A CA 1
ATOM 834 C C . ARG A 1 106 ? -2.076 -23.865 -26.031 1.00 51.28 106 ARG A C 1
ATOM 836 O O . ARG A 1 106 ? -1.732 -24.105 -27.181 1.00 51.28 106 ARG A O 1
ATOM 843 N N . SER A 1 107 ? -3.089 -23.044 -25.742 1.00 52.66 107 SER A N 1
ATOM 844 C CA . SER A 1 107 ? -3.918 -22.339 -26.730 1.00 52.66 107 SER A CA 1
ATOM 845 C C . SER A 1 107 ? -3.408 -20.946 -27.110 1.00 52.66 107 SER A C 1
ATOM 847 O O . SER A 1 107 ? -3.964 -20.329 -28.014 1.00 52.66 107 SER A O 1
ATOM 849 N N . LEU A 1 108 ? -2.398 -20.419 -26.415 1.00 54.06 108 LEU A N 1
ATOM 850 C CA . LEU A 1 108 ? -1.734 -19.178 -26.801 1.00 54.06 108 LEU A CA 1
ATOM 851 C C . LEU A 1 108 ? -0.460 -19.578 -27.543 1.00 54.06 108 LEU A C 1
ATOM 853 O O . LEU A 1 108 ? 0.480 -20.076 -26.928 1.00 54.06 108 LEU A O 1
ATOM 857 N N . GLU A 1 109 ? -0.428 -19.396 -28.865 1.00 50.19 109 GLU A N 1
ATOM 858 C CA . GLU A 1 109 ? 0.771 -19.583 -29.698 1.00 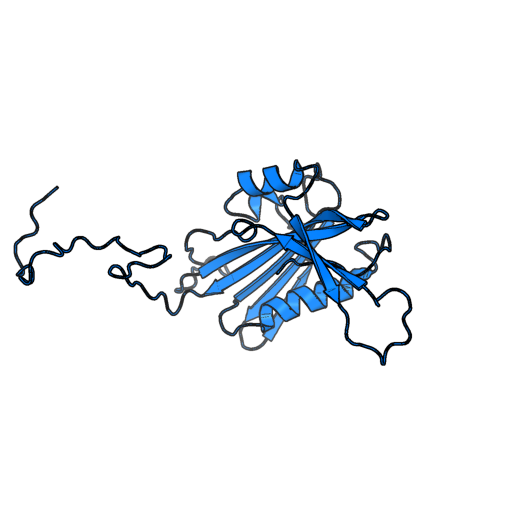50.19 109 GLU A CA 1
ATOM 859 C C . GLU A 1 109 ? 1.829 -18.508 -29.384 1.00 50.19 109 GLU A C 1
ATOM 861 O O . GLU A 1 109 ? 2.216 -17.700 -30.226 1.00 50.19 109 GLU A O 1
ATOM 866 N N . THR A 1 110 ? 2.297 -18.449 -28.138 1.00 52.03 110 THR A N 1
ATOM 867 C CA . THR A 1 110 ? 3.368 -17.559 -27.705 1.00 52.03 110 THR A CA 1
ATOM 868 C C . THR A 1 110 ? 4.579 -18.410 -27.299 1.00 52.03 110 THR A C 1
ATOM 870 O O . THR A 1 110 ? 4.669 -18.905 -26.173 1.00 52.03 110 THR A O 1
ATOM 873 N N . PRO A 1 111 ? 5.572 -18.585 -28.199 1.00 50.88 111 PRO A N 1
ATOM 874 C CA . PRO A 1 111 ? 6.755 -19.419 -27.950 1.00 50.88 111 PRO A CA 1
ATOM 875 C C . PRO A 1 111 ? 7.545 -19.026 -26.691 1.00 50.88 111 PRO A C 1
ATOM 877 O O . PRO A 1 111 ? 8.278 -19.838 -26.134 1.00 50.88 111 PRO A O 1
ATOM 880 N N . LYS A 1 112 ? 7.393 -17.777 -26.230 1.00 50.38 112 LYS A N 1
ATOM 881 C CA . LYS A 1 112 ? 8.108 -17.201 -25.083 1.00 50.38 112 LYS A CA 1
ATOM 882 C C . LYS A 1 112 ? 7.583 -17.636 -23.706 1.00 50.38 112 LYS A C 1
ATOM 884 O O . LYS A 1 112 ? 8.285 -17.411 -22.729 1.00 50.38 112 LYS A O 1
ATOM 889 N N . TRP A 1 113 ? 6.404 -18.259 -23.608 1.00 51.12 113 TRP A N 1
ATOM 890 C CA . TRP A 1 113 ? 5.740 -18.534 -22.319 1.00 51.12 113 TRP A CA 1
ATOM 891 C C . TRP A 1 113 ? 5.637 -20.015 -21.926 1.00 51.12 113 TRP A C 1
ATOM 893 O O . TRP A 1 113 ? 4.983 -20.318 -20.932 1.00 51.12 113 TRP A O 1
ATOM 903 N N . GLN A 1 114 ? 6.304 -20.944 -22.626 1.00 50.22 114 GLN A N 1
ATOM 904 C CA . GLN A 1 114 ? 6.283 -22.370 -22.241 1.00 50.22 114 GLN A CA 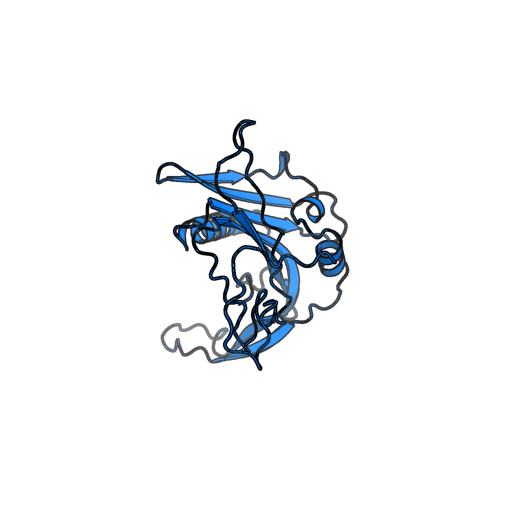1
ATOM 905 C C . GLN A 1 114 ? 6.885 -22.636 -20.844 1.00 50.22 114 GLN A C 1
ATOM 907 O O . GLN A 1 114 ? 6.525 -23.609 -20.185 1.00 50.22 114 GLN A O 1
ATOM 912 N N . ARG A 1 115 ? 7.789 -21.765 -20.376 1.00 54.28 115 ARG A N 1
ATOM 913 C CA . ARG A 1 115 ? 8.320 -21.734 -19.005 1.00 54.28 115 ARG A CA 1
ATOM 914 C C . ARG A 1 115 ? 8.286 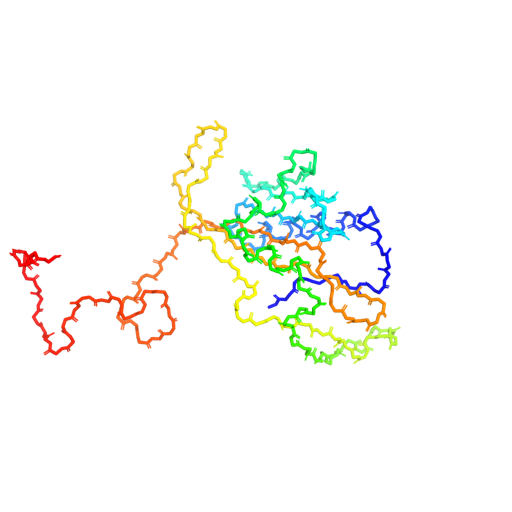-20.293 -18.511 1.00 54.28 115 ARG A C 1
ATOM 916 O O . ARG A 1 115 ? 9.007 -19.455 -19.042 1.00 54.28 115 ARG A O 1
ATOM 923 N N . GLY A 1 116 ? 7.437 -20.012 -17.529 1.00 57.97 116 GLY A N 1
ATOM 924 C CA . GLY A 1 116 ? 7.416 -18.726 -16.841 1.00 57.97 116 GLY A CA 1
ATOM 925 C C . GLY A 1 116 ? 8.308 -18.781 -15.609 1.00 57.97 116 GLY A C 1
ATOM 926 O O . GLY A 1 116 ? 8.236 -19.733 -14.834 1.00 57.97 116 GLY A O 1
ATOM 927 N N . ASP A 1 117 ? 9.128 -17.762 -15.398 1.00 62.00 117 ASP A N 1
ATOM 928 C CA . ASP A 1 117 ? 9.835 -17.588 -14.136 1.00 62.00 117 ASP A CA 1
ATOM 929 C C . ASP A 1 117 ? 8.981 -16.715 -13.213 1.00 62.00 117 ASP A C 1
ATOM 931 O O . ASP A 1 117 ? 8.631 -15.588 -13.554 1.00 62.00 117 ASP A O 1
ATOM 935 N N . SER A 1 118 ? 8.613 -17.243 -12.047 1.00 67.19 118 SER A N 1
ATOM 936 C CA . SER A 1 118 ? 7.923 -16.502 -10.993 1.00 67.19 118 SER A CA 1
ATOM 937 C C . SER A 1 118 ? 8.836 -16.353 -9.790 1.00 67.19 118 SER A C 1
ATOM 939 O O . SER A 1 118 ? 9.588 -17.264 -9.451 1.00 67.19 118 SER A O 1
ATOM 941 N N . TYR A 1 119 ? 8.771 -15.212 -9.119 1.00 72.44 119 TYR A N 1
ATOM 942 C CA . TYR A 1 119 ? 9.565 -14.956 -7.927 1.00 72.44 119 TYR A CA 1
ATOM 943 C C . TYR A 1 119 ? 8.682 -15.001 -6.683 1.00 72.44 119 TYR A C 1
ATOM 945 O O . TYR A 1 119 ? 7.586 -14.438 -6.641 1.00 72.44 119 TYR A O 1
ATOM 953 N N . VAL A 1 120 ? 9.169 -15.684 -5.650 1.00 71.31 120 VAL A N 1
ATOM 954 C CA . VAL A 1 120 ? 8.523 -15.756 -4.339 1.00 71.31 120 VAL A CA 1
ATOM 955 C C . VAL A 1 120 ? 9.462 -15.131 -3.319 1.00 71.31 120 VAL A C 1
ATOM 957 O O . VAL A 1 120 ? 10.609 -15.552 -3.193 1.00 71.31 120 VAL A O 1
ATOM 960 N N . GLY A 1 121 ? 8.985 -14.112 -2.608 1.00 69.25 121 GLY A N 1
ATOM 961 C CA . GLY A 1 121 ? 9.718 -13.538 -1.483 1.00 69.25 121 GLY A CA 1
ATOM 962 C C . GLY A 1 121 ? 9.634 -14.400 -0.230 1.00 69.25 121 GLY A C 1
ATOM 963 O O . GLY A 1 121 ? 8.702 -15.189 -0.066 1.00 69.25 121 GLY A O 1
ATOM 964 N N . ASP A 1 122 ? 10.612 -14.229 0.653 1.00 68.81 122 ASP A N 1
ATOM 965 C CA . ASP A 1 122 ? 10.598 -14.820 1.990 1.00 68.81 122 ASP A CA 1
ATOM 966 C C . ASP A 1 122 ? 9.416 -14.279 2.836 1.00 68.81 122 ASP A C 1
ATOM 968 O O . ASP A 1 122 ? 8.841 -13.239 2.502 1.00 68.81 122 ASP A O 1
ATOM 972 N N . PRO A 1 123 ? 9.035 -14.934 3.953 1.00 62.56 123 PRO A N 1
ATOM 973 C CA . PRO A 1 123 ? 7.862 -14.550 4.754 1.00 62.56 123 PRO A CA 1
ATOM 974 C C . PRO A 1 123 ? 7.833 -13.081 5.217 1.00 62.56 123 PRO A C 1
ATOM 976 O O . PRO A 1 123 ? 6.759 -12.512 5.376 1.00 62.56 123 PRO A O 1
ATOM 979 N N . GLY A 1 124 ? 8.998 -12.444 5.387 1.00 67.38 124 GLY A N 1
ATOM 980 C CA . GLY A 1 124 ? 9.131 -11.026 5.754 1.00 67.38 124 GLY A CA 1
ATOM 981 C C . GLY A 1 124 ? 8.978 -10.031 4.595 1.00 67.38 124 GLY A C 1
ATOM 982 O O . GLY A 1 124 ? 9.220 -8.839 4.779 1.00 67.38 124 GLY A O 1
ATOM 983 N N . HIS A 1 125 ? 8.618 -10.502 3.400 1.00 74.06 125 HIS A N 1
ATOM 984 C CA . HIS A 1 125 ? 8.447 -9.670 2.210 1.00 74.06 125 HIS A CA 1
ATOM 985 C C . HIS A 1 125 ? 7.231 -8.725 2.299 1.00 74.06 125 HIS A C 1
ATOM 987 O O . HIS A 1 125 ? 7.222 -7.666 1.669 1.00 74.06 125 HIS A O 1
ATOM 993 N N . VAL A 1 126 ? 6.225 -9.094 3.097 1.00 81.12 126 VAL A N 1
ATOM 994 C CA . VAL A 1 126 ? 5.087 -8.234 3.437 1.00 81.12 126 VAL A CA 1
ATOM 995 C C . VAL A 1 126 ? 5.285 -7.702 4.851 1.00 81.12 126 VAL A C 1
ATOM 997 O O . VAL A 1 126 ? 5.533 -8.472 5.780 1.00 81.12 126 VAL A O 1
ATOM 1000 N N . ARG A 1 127 ? 5.173 -6.385 5.024 1.00 83.06 127 ARG A N 1
ATOM 1001 C CA . ARG A 1 127 ? 5.269 -5.717 6.325 1.00 83.06 127 ARG A CA 1
ATOM 1002 C C . ARG A 1 127 ? 3.915 -5.180 6.742 1.00 83.06 127 ARG A C 1
ATOM 1004 O O . ARG A 1 127 ? 3.170 -4.647 5.925 1.00 83.06 127 ARG A O 1
ATOM 1011 N N . TRP A 1 128 ? 3.645 -5.301 8.031 1.00 84.75 128 TRP A N 1
ATOM 1012 C CA . TRP A 1 128 ? 2.466 -4.746 8.670 1.00 84.75 128 TRP A CA 1
ATOM 1013 C C . TRP A 1 128 ? 2.866 -3.510 9.464 1.00 84.75 128 TRP A C 1
ATOM 1015 O O . TRP A 1 128 ? 3.909 -3.507 10.120 1.00 84.75 128 TRP A O 1
ATOM 1025 N N . SER A 1 129 ? 2.038 -2.473 9.429 1.00 85.75 129 SER A N 1
ATOM 1026 C CA . SER A 1 129 ? 2.156 -1.382 10.390 1.00 85.75 129 SER A CA 1
ATOM 1027 C C . SER A 1 129 ? 1.534 -1.750 11.733 1.00 85.75 129 SER A C 1
ATOM 1029 O O . SER A 1 129 ? 0.633 -2.592 11.787 1.00 85.75 129 SER A O 1
ATOM 1031 N N . PRO A 1 130 ? 1.898 -1.032 12.806 1.00 86.50 130 PRO A N 1
ATOM 1032 C CA . PRO A 1 130 ? 1.028 -0.924 13.967 1.00 86.50 130 PRO A CA 1
ATOM 1033 C C . PRO A 1 130 ? -0.385 -0.454 13.557 1.00 86.50 130 PRO A C 1
ATOM 1035 O O . PRO A 1 130 ? -0.521 0.268 12.556 1.00 86.50 130 PRO A O 1
ATOM 1038 N N . PRO A 1 131 ? -1.435 -0.833 14.307 1.00 88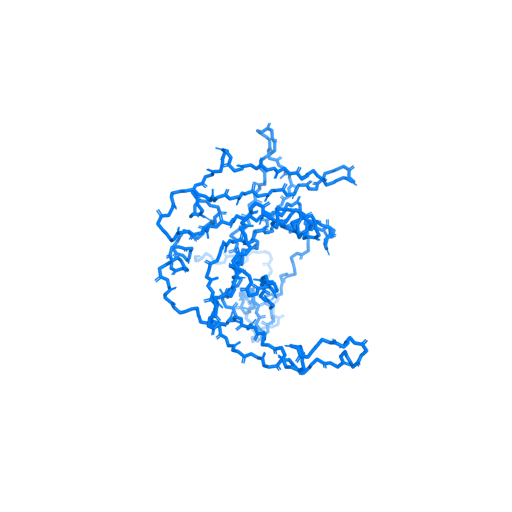.94 131 PRO A N 1
ATOM 1039 C CA . PRO A 1 131 ? -2.772 -0.285 14.119 1.00 88.94 131 PRO A CA 1
ATOM 1040 C C . PRO A 1 131 ? -2.777 1.240 14.252 1.00 88.94 131 PRO A C 1
ATOM 1042 O O . PRO A 1 131 ? -2.149 1.793 15.155 1.00 88.94 131 PRO A O 1
ATOM 1045 N N . PHE A 1 132 ? -3.512 1.923 13.380 1.00 87.81 132 PHE A N 1
ATOM 1046 C CA . PHE A 1 132 ? -3.651 3.378 13.408 1.00 87.81 132 PHE A CA 1
ATOM 1047 C C . PHE A 1 132 ? -5.093 3.811 13.128 1.00 87.81 132 PHE A C 1
ATOM 1049 O O . PHE A 1 132 ? -5.888 3.063 12.554 1.00 87.81 132 PHE A O 1
ATOM 1056 N N . LEU A 1 133 ? -5.421 5.040 13.531 1.00 88.69 133 LEU A N 1
ATOM 1057 C CA . LEU A 1 133 ? -6.653 5.715 13.136 1.00 88.69 133 LEU A CA 1
ATOM 1058 C C . LEU A 1 133 ? -6.371 6.603 11.932 1.00 88.69 133 LEU A C 1
ATOM 1060 O O . LEU A 1 133 ? -5.436 7.405 11.931 1.00 88.69 133 LEU A O 1
ATOM 1064 N N . GLU A 1 134 ? -7.190 6.465 10.900 1.00 83.81 134 GLU A N 1
ATOM 1065 C CA . GLU A 1 134 ? -7.098 7.329 9.734 1.00 83.81 134 GLU A CA 1
ATOM 1066 C C . GLU A 1 134 ? -7.606 8.734 10.065 1.00 83.81 134 GLU A C 1
ATOM 1068 O O . GLU A 1 134 ? -8.627 8.893 10.731 1.00 83.81 134 GLU A O 1
ATOM 1073 N N . CYS A 1 135 ? -6.910 9.751 9.558 1.00 82.69 135 CYS A N 1
ATOM 1074 C CA . CYS A 1 135 ? -7.371 11.130 9.590 1.00 82.69 135 CYS A CA 1
ATOM 1075 C C . CYS A 1 135 ? -7.905 11.513 8.208 1.00 82.69 135 CYS A C 1
ATOM 1077 O O . CYS A 1 135 ? -7.157 11.523 7.229 1.00 82.69 135 CYS A O 1
ATOM 1079 N N . ARG A 1 136 ? -9.195 11.840 8.131 1.00 81.00 136 ARG A N 1
ATOM 1080 C CA . ARG A 1 136 ? -9.860 12.328 6.923 1.00 81.00 136 ARG A CA 1
ATOM 1081 C C . ARG A 1 136 ? -10.378 13.731 7.194 1.00 81.00 136 ARG A C 1
ATOM 1083 O O . ARG A 1 136 ? -11.135 13.930 8.138 1.00 81.00 136 ARG A O 1
ATOM 1090 N N . GLU A 1 137 ? -9.933 14.700 6.395 1.00 82.81 137 GLU A N 1
ATOM 1091 C CA . GLU A 1 137 ? -10.336 16.112 6.527 1.00 82.81 137 GLU A CA 1
ATOM 1092 C C . GLU A 1 137 ? -10.123 16.669 7.950 1.00 82.81 137 GLU A C 1
ATOM 1094 O O . GLU A 1 137 ? -10.949 17.394 8.499 1.00 82.81 137 GLU A O 1
ATOM 1099 N N . GLY A 1 138 ? -9.014 16.281 8.587 1.00 84.50 138 GLY A N 1
ATOM 1100 C CA . GLY A 1 138 ? -8.682 16.713 9.948 1.00 84.50 138 GLY A CA 1
ATOM 1101 C C . GLY A 1 138 ? -9.474 16.010 11.057 1.00 84.50 138 GLY A C 1
ATOM 1102 O O . GLY A 1 138 ? -9.351 16.397 12.218 1.00 84.50 138 GLY A O 1
ATOM 1103 N N . ARG A 1 139 ? -10.278 14.988 10.736 1.00 88.12 139 ARG A N 1
ATOM 1104 C CA . ARG A 1 139 ? -11.048 14.204 11.712 1.00 88.12 139 ARG A CA 1
ATOM 1105 C C . ARG A 1 139 ? -10.620 12.745 11.704 1.00 88.12 139 ARG A C 1
ATOM 1107 O O . ARG A 1 139 ? -10.439 12.147 10.646 1.00 88.12 139 ARG A O 1
ATOM 1114 N N . PHE A 1 140 ? -10.515 12.153 12.889 1.00 86.94 140 PHE A N 1
ATOM 1115 C CA . PHE A 1 140 ? -10.275 10.720 13.003 1.00 86.94 140 PHE A CA 1
ATOM 1116 C C . PHE A 1 140 ? -11.504 9.926 12.559 1.00 86.94 140 PHE A C 1
ATOM 1118 O O . PHE A 1 140 ? -12.623 10.181 13.007 1.00 86.94 140 PHE A O 1
ATOM 1125 N N . VAL A 1 141 ? -11.281 8.938 11.699 1.00 86.62 141 VAL A N 1
ATOM 1126 C CA . VAL A 1 141 ? -12.268 7.914 11.365 1.00 86.62 141 VAL A CA 1
ATOM 1127 C C . VAL A 1 141 ? -12.271 6.896 12.513 1.00 86.62 141 VAL A C 1
ATOM 1129 O O . VAL A 1 141 ? -11.206 6.360 12.824 1.00 86.62 141 VAL A O 1
ATOM 1132 N N . PRO A 1 142 ? -13.418 6.605 13.159 1.00 86.69 142 PRO A N 1
ATOM 1133 C CA . PRO A 1 142 ? -13.491 5.772 14.363 1.00 86.69 142 PRO A CA 1
ATOM 1134 C C . PRO A 1 142 ? -13.407 4.275 14.026 1.00 86.69 142 PRO A C 1
ATOM 1136 O O . PRO A 1 142 ? -14.298 3.482 14.320 1.00 86.69 142 PRO A O 1
ATOM 1139 N N . THR A 1 143 ? -12.349 3.873 13.335 1.00 87.38 143 THR A N 1
ATOM 1140 C CA . THR A 1 143 ? -12.084 2.479 12.993 1.00 87.38 143 THR A CA 1
ATOM 1141 C C . THR A 1 143 ? -10.593 2.301 12.813 1.00 87.38 143 THR A C 1
ATOM 1143 O O . THR A 1 143 ? -9.968 3.028 12.035 1.00 87.38 143 THR A O 1
ATOM 1146 N N . TRP A 1 144 ? -10.052 1.303 13.497 1.00 90.12 144 TRP A N 1
ATOM 1147 C CA . TRP A 1 144 ? -8.658 0.924 13.373 1.00 90.12 144 TRP A CA 1
ATOM 1148 C C . TRP A 1 144 ? -8.364 0.375 11.981 1.00 90.12 144 TRP A C 1
ATOM 1150 O O . TRP A 1 144 ? -9.163 -0.362 11.402 1.00 90.12 144 TRP A O 1
ATOM 1160 N N . ALA A 1 145 ? -7.204 0.731 11.454 1.00 90.75 145 ALA A N 1
ATOM 1161 C CA . ALA A 1 145 ? -6.681 0.193 10.215 1.00 90.75 145 ALA A CA 1
ATOM 1162 C C . ALA A 1 145 ? -5.235 -0.262 10.405 1.00 90.75 145 ALA A C 1
ATOM 1164 O O . ALA A 1 145 ? -4.530 0.199 11.304 1.00 90.75 145 ALA A O 1
ATOM 1165 N N . VAL A 1 146 ? -4.798 -1.161 9.535 1.00 91.06 146 VAL A N 1
ATOM 1166 C CA . VAL A 1 146 ? -3.400 -1.570 9.395 1.00 91.06 146 VAL A CA 1
ATOM 1167 C C . VAL A 1 146 ? -2.959 -1.373 7.962 1.00 91.06 146 VAL A C 1
ATOM 1169 O O . VAL A 1 146 ? -3.747 -1.481 7.024 1.00 91.06 146 VAL A O 1
ATOM 1172 N N . THR A 1 147 ? -1.680 -1.070 7.807 1.00 90.19 147 THR A N 1
ATOM 1173 C CA . THR A 1 147 ? -1.039 -0.934 6.510 1.00 90.19 147 THR A CA 1
ATOM 1174 C C . THR A 1 147 ? -0.326 -2.233 6.177 1.00 90.19 147 THR A C 1
ATOM 1176 O O . THR A 1 147 ? 0.544 -2.666 6.930 1.00 90.19 147 THR A O 1
ATOM 1179 N N . LEU A 1 148 ? -0.659 -2.812 5.032 1.00 90.06 148 LEU A N 1
ATOM 1180 C CA . LEU A 1 148 ? 0.080 -3.883 4.381 1.00 90.06 148 LEU A CA 1
ATOM 1181 C C . LEU A 1 148 ? 1.001 -3.286 3.322 1.00 90.06 148 LEU A C 1
ATOM 1183 O O . LEU A 1 148 ? 0.520 -2.708 2.350 1.00 90.06 148 LEU A O 1
ATOM 1187 N N . SER A 1 149 ? 2.307 -3.453 3.487 1.00 87.50 149 SER A N 1
ATOM 1188 C CA . SER A 1 149 ? 3.317 -2.961 2.548 1.00 87.50 149 SER A CA 1
ATOM 1189 C C . SER A 1 149 ? 4.083 -4.121 1.924 1.00 87.50 149 SER A C 1
ATOM 1191 O O . SER A 1 149 ? 4.499 -5.045 2.619 1.00 87.50 149 SER A O 1
ATOM 1193 N N . SER A 1 150 ? 4.307 -4.066 0.615 1.00 86.56 150 SER A N 1
ATOM 1194 C CA . SER A 1 150 ? 5.080 -5.058 -0.138 1.00 86.56 150 SER A CA 1
ATOM 1195 C C . SER A 1 150 ? 5.898 -4.360 -1.220 1.00 86.56 150 SER A C 1
ATOM 1197 O O . SER A 1 150 ? 5.460 -3.365 -1.801 1.00 86.56 150 SER A O 1
ATOM 1199 N N . ALA A 1 151 ? 7.107 -4.857 -1.481 1.00 83.06 151 ALA A N 1
ATOM 1200 C CA . ALA A 1 151 ? 7.923 -4.315 -2.559 1.00 83.06 151 ALA A CA 1
ATOM 1201 C C . ALA A 1 151 ? 7.369 -4.724 -3.932 1.00 83.06 151 ALA A C 1
ATOM 1203 O O . ALA A 1 151 ? 6.929 -5.854 -4.141 1.00 83.06 151 ALA A O 1
ATOM 1204 N N . PHE A 1 152 ? 7.428 -3.787 -4.868 1.00 83.50 152 PHE A N 1
ATOM 1205 C CA . PHE A 1 152 ? 7.043 -3.949 -6.259 1.00 83.50 152 PHE A CA 1
ATOM 1206 C C . PHE A 1 152 ? 8.310 -4.133 -7.094 1.00 83.50 152 PHE A C 1
ATOM 1208 O O . PHE A 1 152 ? 9.204 -3.281 -7.054 1.00 83.50 152 PHE A O 1
ATOM 1215 N N . TYR A 1 153 ? 8.407 -5.240 -7.831 1.00 80.50 153 TYR A N 1
ATOM 1216 C CA . TYR A 1 153 ? 9.590 -5.560 -8.628 1.00 80.50 153 TYR A CA 1
ATOM 1217 C C . TYR A 1 153 ? 9.281 -5.538 -10.125 1.00 80.50 153 TYR A C 1
ATOM 1219 O O . TYR A 1 153 ? 8.205 -5.923 -10.569 1.00 80.50 153 TYR A O 1
ATOM 1227 N N . GLY A 1 154 ? 10.257 -5.109 -10.911 1.00 77.00 154 GLY A N 1
ATOM 1228 C CA . GLY A 1 154 ? 10.315 -5.354 -12.347 1.00 77.00 154 GLY A CA 1
ATOM 1229 C C . GLY A 1 154 ? 11.385 -6.394 -12.658 1.00 77.00 154 GLY A C 1
ATOM 1230 O O . GLY A 1 154 ? 12.077 -6.877 -11.758 1.00 77.00 154 GLY A O 1
ATOM 1231 N N . LEU A 1 155 ? 11.547 -6.708 -13.938 1.00 74.50 155 LEU A N 1
ATOM 1232 C CA . LEU A 1 155 ? 12.646 -7.534 -14.427 1.00 74.50 155 LEU A CA 1
ATOM 1233 C C . LEU A 1 155 ? 13.628 -6.687 -15.233 1.00 74.50 155 LEU A C 1
ATOM 1235 O O . LEU A 1 155 ? 13.228 -5.828 -16.017 1.00 74.50 155 LEU A O 1
ATOM 1239 N N . LYS A 1 156 ? 14.919 -6.955 -15.053 1.00 73.56 156 LYS A N 1
ATOM 1240 C CA . LYS A 1 156 ? 15.974 -6.457 -15.940 1.00 73.56 156 LYS A CA 1
ATOM 1241 C C . LYS A 1 156 ? 16.010 -7.266 -17.246 1.00 73.56 156 LYS A C 1
ATOM 1243 O O . LYS A 1 156 ? 15.431 -8.354 -17.304 1.00 73.56 156 LYS A O 1
ATOM 1248 N N . PRO A 1 157 ? 16.753 -6.811 -18.273 1.00 70.31 157 PRO A N 1
ATOM 1249 C CA . PRO A 1 157 ? 16.947 -7.581 -19.505 1.00 70.31 157 PRO A CA 1
ATOM 1250 C C . PRO A 1 157 ? 17.547 -8.980 -19.286 1.00 70.31 157 PRO A C 1
ATOM 1252 O O . PRO A 1 157 ? 17.280 -9.891 -20.064 1.00 70.31 157 PRO A O 1
ATOM 1255 N N . ASP A 1 158 ? 18.328 -9.168 -18.215 1.00 70.31 158 ASP A N 1
ATOM 1256 C CA . ASP A 1 158 ? 18.893 -10.462 -17.802 1.00 70.31 158 ASP A CA 1
ATOM 1257 C C . ASP A 1 158 ? 17.923 -11.327 -16.969 1.00 70.31 158 ASP A C 1
ATOM 1259 O O . ASP A 1 158 ? 18.318 -12.359 -16.425 1.00 70.31 158 ASP A O 1
ATOM 1263 N N . LEU A 1 159 ? 16.655 -10.909 -16.867 1.00 70.62 159 LEU A N 1
ATOM 1264 C CA . LEU A 1 159 ? 15.590 -11.522 -16.070 1.00 70.62 159 LEU A CA 1
ATOM 1265 C C . LEU A 1 159 ? 15.847 -11.514 -14.555 1.00 70.62 159 LEU A C 1
ATOM 1267 O O . LEU A 1 159 ? 15.133 -12.184 -13.810 1.00 70.62 159 LEU A O 1
ATOM 1271 N N . SER A 1 160 ? 16.832 -10.764 -14.056 1.00 74.00 160 SER A N 1
ATOM 1272 C CA . SER A 1 160 ? 16.987 -10.580 -12.613 1.00 74.00 160 SER A CA 1
ATOM 1273 C C . SER A 1 160 ? 15.936 -9.598 -12.071 1.00 74.00 160 SER A C 1
ATOM 1275 O O . SER A 1 160 ? 15.597 -8.616 -12.741 1.00 74.00 160 SER A O 1
ATOM 1277 N N . PRO A 1 161 ? 15.389 -9.841 -10.865 1.00 76.88 161 PRO A N 1
ATOM 1278 C CA . PRO A 1 161 ? 14.417 -8.942 -10.265 1.00 76.88 161 PRO A CA 1
ATOM 1279 C C . PRO A 1 161 ? 15.079 -7.625 -9.855 1.00 76.88 161 PRO A C 1
ATOM 1281 O O . PRO A 1 161 ? 16.149 -7.598 -9.242 1.00 76.88 161 PRO A O 1
ATOM 1284 N N . GLU A 1 162 ? 14.404 -6.523 -10.154 1.00 77.75 162 GLU A N 1
ATOM 1285 C CA . GLU A 1 162 ? 14.822 -5.168 -9.819 1.00 77.75 162 GLU A CA 1
ATOM 1286 C C . GLU A 1 162 ? 13.735 -4.480 -9.007 1.00 77.75 162 GLU A C 1
ATOM 1288 O O . GLU A 1 162 ? 12.565 -4.496 -9.383 1.00 77.75 162 GLU A O 1
ATOM 1293 N N . PHE A 1 163 ? 14.109 -3.880 -7.879 1.00 80.62 163 PHE A N 1
ATOM 1294 C CA . PHE A 1 163 ? 13.176 -3.099 -7.078 1.00 80.62 163 PHE A CA 1
ATOM 1295 C C . PHE A 1 163 ? 12.697 -1.883 -7.881 1.00 80.62 163 PHE A C 1
ATOM 1297 O O . PHE A 1 163 ? 13.508 -1.081 -8.341 1.00 80.62 163 PHE A O 1
ATOM 1304 N N . LYS A 1 164 ? 11.379 -1.756 -8.048 1.00 81.56 164 LYS A N 1
ATOM 1305 C CA . LYS A 1 164 ? 10.732 -0.674 -8.804 1.00 81.56 164 LYS A CA 1
ATOM 1306 C C . LYS A 1 164 ? 9.846 0.208 -7.940 1.00 81.56 164 LYS A C 1
ATOM 1308 O O . LYS A 1 164 ? 9.387 1.238 -8.418 1.00 81.56 164 LYS A O 1
ATOM 1313 N N . GLY A 1 165 ? 9.552 -0.178 -6.703 1.00 83.19 165 GLY A N 1
ATOM 1314 C CA . GLY A 1 165 ? 8.660 0.600 -5.859 1.00 83.19 165 GLY A CA 1
ATOM 1315 C C . GLY A 1 165 ? 8.033 -0.193 -4.731 1.00 83.19 165 GLY A C 1
ATOM 1316 O O . GLY A 1 165 ? 8.491 -1.276 -4.374 1.00 83.19 165 GLY A O 1
ATOM 1317 N N . VAL A 1 166 ? 6.959 0.352 -4.173 1.00 85.19 166 VAL A N 1
ATOM 1318 C CA . VAL A 1 166 ? 6.183 -0.269 -3.098 1.00 85.19 166 VAL A CA 1
ATOM 1319 C C . VAL A 1 166 ? 4.701 -0.173 -3.398 1.00 85.19 166 VAL A C 1
ATOM 1321 O O . VAL A 1 166 ? 4.199 0.857 -3.851 1.00 85.19 166 VAL A O 1
ATOM 1324 N N . VAL A 1 167 ? 4.012 -1.265 -3.092 1.00 89.81 167 VAL A N 1
ATOM 1325 C CA . VAL A 1 167 ? 2.562 -1.325 -2.987 1.00 89.81 167 VAL A CA 1
ATOM 1326 C C . VAL A 1 167 ? 2.195 -1.273 -1.514 1.00 89.81 167 VAL A C 1
ATOM 1328 O O . VAL A 1 167 ? 2.769 -1.985 -0.687 1.00 89.81 167 VAL A O 1
ATOM 1331 N N . ARG A 1 168 ? 1.218 -0.433 -1.202 1.00 91.38 168 ARG A N 1
ATOM 1332 C CA . ARG A 1 168 ? 0.648 -0.265 0.124 1.00 91.38 168 ARG A CA 1
ATOM 1333 C C . ARG A 1 168 ? -0.861 -0.450 0.053 1.00 91.38 168 ARG A C 1
ATOM 1335 O O . ARG A 1 168 ? -1.507 0.098 -0.835 1.00 91.38 168 ARG A O 1
ATOM 1342 N N . VAL A 1 169 ? -1.424 -1.167 1.015 1.00 93.25 169 VAL A N 1
ATOM 1343 C CA . VAL A 1 169 ? -2.869 -1.339 1.160 1.00 93.25 169 VAL A CA 1
ATOM 1344 C C . VAL A 1 169 ? -3.258 -1.096 2.612 1.00 93.25 169 VAL A C 1
ATOM 1346 O O . VAL A 1 169 ? -2.760 -1.765 3.511 1.00 93.25 169 VAL A O 1
ATOM 1349 N N . ASP A 1 170 ? -4.153 -0.142 2.839 1.00 92.31 170 ASP A N 1
ATOM 1350 C CA . ASP A 1 170 ? -4.726 0.131 4.152 1.00 92.31 170 ASP A CA 1
ATOM 1351 C C . ASP A 1 170 ? -6.027 -0.662 4.304 1.00 92.31 170 ASP A C 1
ATOM 1353 O O . ASP A 1 170 ? -6.973 -0.495 3.522 1.00 92.31 170 ASP A O 1
ATOM 1357 N N . VAL A 1 171 ? -6.067 -1.525 5.316 1.00 91.7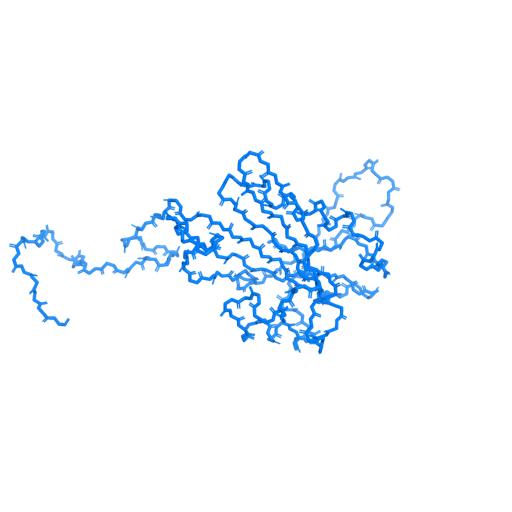5 171 VAL A N 1
ATOM 1358 C CA . VAL A 1 171 ? -7.173 -2.451 5.580 1.00 91.75 171 VAL A CA 1
ATOM 1359 C C . VAL A 1 171 ? -7.787 -2.143 6.936 1.00 91.75 171 VAL A C 1
ATOM 1361 O O . VAL A 1 171 ? -7.071 -1.964 7.921 1.00 91.75 171 VAL A O 1
ATOM 1364 N N . GLU A 1 172 ? -9.115 -2.095 6.996 1.00 90.81 172 GLU A N 1
ATOM 1365 C CA . GLU A 1 172 ? -9.847 -1.986 8.257 1.00 90.81 172 GLU A CA 1
ATOM 1366 C C . GLU A 1 172 ? -9.636 -3.227 9.122 1.00 90.81 172 GLU A C 1
ATOM 1368 O O . GLU A 1 172 ? -9.862 -4.356 8.682 1.00 90.81 172 GLU A O 1
ATOM 1373 N N . LEU A 1 173 ? -9.280 -3.012 10.385 1.00 87.25 173 LEU A N 1
ATOM 1374 C CA . LEU A 1 173 ? -9.346 -4.041 11.409 1.00 87.25 173 LEU A CA 1
ATOM 1375 C C . LEU A 1 173 ? -10.788 -4.122 11.911 1.00 87.25 173 LEU A C 1
ATOM 1377 O O . LEU A 1 173 ? -11.216 -3.294 12.717 1.00 87.25 173 LEU A O 1
ATOM 1381 N N . ARG A 1 174 ? -11.542 -5.102 11.407 1.00 75.31 174 ARG A N 1
ATOM 1382 C CA . ARG A 1 174 ? -12.906 -5.392 11.879 1.00 75.31 174 ARG A CA 1
ATOM 1383 C C . ARG A 1 174 ? -12.949 -6.598 12.804 1.00 75.31 174 ARG A C 1
ATOM 1385 O O . ARG A 1 174 ? -13.399 -6.463 13.933 1.00 75.31 174 ARG A O 1
ATOM 1392 N N . ASP A 1 175 ? -12.405 -7.722 12.346 1.00 66.06 175 ASP A N 1
ATOM 1393 C CA . ASP A 1 175 ? -12.363 -8.969 13.106 1.00 66.06 175 ASP A CA 1
ATOM 1394 C C . ASP A 1 175 ? -10.915 -9.334 13.437 1.00 66.06 175 ASP A C 1
ATOM 1396 O O . ASP A 1 175 ? -10.204 -9.954 12.644 1.00 66.06 175 ASP A O 1
ATOM 1400 N N . VAL A 1 176 ? -10.459 -8.921 14.622 1.00 67.75 176 VAL A N 1
ATOM 1401 C CA . VAL A 1 176 ? -9.195 -9.400 15.190 1.00 67.75 176 VAL A CA 1
ATOM 1402 C C . VAL A 1 176 ? -9.518 -10.585 16.087 1.00 67.75 176 VAL A C 1
ATOM 1404 O O . VAL A 1 176 ? -9.975 -10.416 17.216 1.00 67.75 176 VAL A O 1
ATOM 1407 N N . ALA A 1 177 ? -9.291 -11.795 15.580 1.00 66.19 177 ALA A N 1
ATOM 1408 C CA . ALA A 1 177 ? -9.354 -12.996 16.399 1.00 66.19 177 ALA A CA 1
ATOM 1409 C C . ALA A 1 177 ? -8.135 -13.023 17.332 1.00 66.19 177 ALA A C 1
ATOM 1411 O O . ALA A 1 177 ? -7.002 -13.234 16.895 1.00 66.19 177 ALA A O 1
ATOM 1412 N N . ILE A 1 178 ? -8.370 -12.769 18.617 1.00 72.81 178 ILE A N 1
ATOM 1413 C CA . ILE A 1 178 ? -7.356 -12.890 19.660 1.00 72.81 178 ILE A CA 1
ATOM 1414 C C . ILE A 1 178 ? -7.542 -14.258 20.308 1.00 72.81 178 ILE A C 1
ATOM 1416 O O . ILE A 1 178 ? -8.381 -14.426 21.189 1.00 72.81 178 ILE A O 1
ATOM 1420 N N . ASP A 1 179 ? -6.760 -15.232 19.857 1.00 77.69 179 ASP A N 1
ATOM 1421 C CA . ASP A 1 179 ? -6.668 -16.535 20.509 1.00 77.69 179 ASP A CA 1
ATOM 1422 C C . ASP A 1 179 ? -5.342 -16.629 21.265 1.00 77.69 179 ASP A C 1
ATOM 1424 O O . ASP A 1 179 ? -4.303 -16.973 20.698 1.00 77.69 179 ASP A O 1
ATOM 1428 N N . GLN A 1 180 ? -5.384 -16.271 22.551 1.00 82.25 180 GLN A N 1
ATOM 1429 C CA . GLN A 1 180 ? -4.197 -16.289 23.406 1.00 82.25 180 GLN A CA 1
ATOM 1430 C C . GLN A 1 180 ? -3.769 -17.693 23.831 1.00 82.25 180 GLN A C 1
ATOM 1432 O O . GLN A 1 180 ? -2.642 -17.865 24.285 1.00 82.25 180 GLN A O 1
ATOM 1437 N N . CYS A 1 181 ? -4.661 -18.674 23.686 1.00 83.38 181 CYS A N 1
ATOM 1438 C CA . CYS A 1 181 ? -4.464 -20.057 24.113 1.00 83.38 181 CYS A CA 1
ATOM 1439 C C . CYS A 1 181 ? -3.994 -20.963 22.969 1.00 83.38 181 CYS A C 1
ATOM 1441 O O . CYS A 1 181 ? -3.668 -22.127 23.196 1.00 83.38 181 CYS A O 1
ATOM 1443 N N . SER A 1 182 ? -3.963 -20.448 21.738 1.00 84.62 182 SER A N 1
ATOM 1444 C CA . SER A 1 182 ? -3.442 -21.174 20.587 1.00 84.62 182 SER A CA 1
ATOM 1445 C C . SER A 1 182 ? -1.960 -21.495 20.762 1.00 84.62 182 SER A C 1
ATOM 1447 O O . SER A 1 182 ? -1.149 -20.612 21.033 1.00 84.62 182 SER A O 1
ATOM 1449 N N . SER A 1 183 ? -1.600 -22.754 20.508 1.00 81.12 183 SER A N 1
ATOM 1450 C CA . SER A 1 183 ? -0.217 -23.240 20.458 1.00 81.12 183 SER A CA 1
ATOM 1451 C C . SER A 1 183 ? 0.428 -23.094 19.068 1.00 81.12 183 SER A C 1
ATOM 1453 O O . SER A 1 183 ? 1.504 -23.638 18.820 1.00 81.12 183 SER A O 1
ATOM 1455 N N . GLY A 1 184 ? -0.265 -22.455 18.118 1.00 77.50 184 GLY A N 1
ATOM 1456 C CA . GLY A 1 184 ? 0.172 -22.289 16.731 1.00 77.50 184 GLY A CA 1
ATOM 1457 C C . GLY A 1 184 ? 0.919 -20.975 16.461 1.00 77.50 184 GLY A C 1
ATOM 1458 O O . GLY A 1 184 ? 1.126 -20.171 17.366 1.00 77.50 184 GLY A O 1
ATOM 1459 N N . PRO A 1 185 ? 1.318 -20.722 15.202 1.00 65.12 185 PRO A N 1
ATOM 1460 C CA . PRO A 1 185 ? 1.880 -19.438 14.808 1.00 65.12 185 PRO A CA 1
ATOM 1461 C C . PRO A 1 185 ? 0.780 -18.366 14.794 1.00 65.12 185 PRO A C 1
ATOM 1463 O O . PRO A 1 185 ? -0.129 -18.401 13.966 1.00 65.12 185 PRO A O 1
ATOM 1466 N N . GLY A 1 186 ? 0.879 -17.393 15.692 1.00 68.94 186 GLY A N 1
ATOM 1467 C CA . GLY A 1 186 ? -0.041 -16.265 15.788 1.00 68.94 186 GLY A CA 1
ATOM 1468 C C . GLY A 1 186 ? 0.543 -15.177 16.679 1.00 68.94 186 GLY A C 1
ATOM 1469 O O . GLY A 1 186 ? 1.326 -15.460 17.578 1.00 68.94 186 GLY A O 1
ATOM 1470 N N . TRP A 1 187 ? 0.190 -13.915 16.426 1.00 68.31 187 TRP A N 1
ATOM 1471 C CA . TRP A 1 187 ? 0.745 -12.784 17.186 1.00 68.31 187 TRP A CA 1
ATOM 1472 C C . TRP A 1 187 ? 0.401 -12.852 18.679 1.00 68.31 187 TRP A C 1
ATOM 1474 O O . TRP A 1 187 ? 1.178 -12.420 19.524 1.00 68.31 187 TRP A O 1
ATOM 1484 N N . PHE A 1 188 ? -0.780 -13.388 18.990 1.00 76.06 188 PHE A N 1
ATOM 1485 C CA . PHE A 1 188 ? -1.285 -13.515 20.352 1.00 76.06 188 PHE A CA 1
ATOM 1486 C C . PHE A 1 188 ? -1.135 -14.927 20.922 1.00 76.06 188 PHE A C 1
ATOM 1488 O O . PHE A 1 188 ? -1.455 -15.123 22.087 1.00 76.06 188 PHE A O 1
ATOM 1495 N N . SER A 1 189 ? -0.633 -15.888 20.150 1.00 84.56 189 SER A N 1
ATOM 1496 C CA . SER A 1 189 ? -0.445 -17.267 20.602 1.00 84.56 189 SER A CA 1
ATOM 1497 C C . SER A 1 189 ? 0.479 -17.331 21.820 1.00 84.56 189 SER A C 1
ATOM 1499 O O . SER A 1 189 ? 1.501 -16.649 21.849 1.00 84.56 189 SER A O 1
ATOM 1501 N N . ASP A 1 190 ? 0.098 -18.128 22.820 1.00 82.81 190 ASP A N 1
ATOM 1502 C CA . ASP A 1 190 ? 0.826 -18.307 24.088 1.00 82.81 190 ASP A CA 1
ATOM 1503 C C . ASP A 1 190 ? 1.076 -16.997 24.876 1.00 82.81 190 ASP A C 1
ATOM 1505 O O . ASP A 1 190 ? 2.005 -16.878 25.670 1.00 82.81 190 ASP A O 1
ATOM 1509 N N . THR A 1 191 ? 0.242 -15.970 24.658 1.00 82.19 191 THR A N 1
ATOM 1510 C CA . THR A 1 191 ? 0.306 -14.702 25.420 1.00 82.19 191 THR A CA 1
ATOM 1511 C C . THR A 1 191 ? -0.621 -14.675 26.634 1.00 82.19 191 THR A C 1
ATOM 1513 O O . THR A 1 191 ? -0.728 -13.653 27.321 1.00 82.19 191 THR A O 1
ATOM 1516 N N . HIS A 1 192 ? -1.317 -15.779 26.912 1.00 82.69 192 HIS A N 1
ATOM 1517 C CA . HIS A 1 192 ? -2.208 -15.869 28.059 1.00 82.69 192 HIS A CA 1
ATOM 1518 C C . HIS A 1 192 ? -1.421 -15.835 29.377 1.00 82.69 192 HIS A C 1
ATOM 1520 O O . HIS A 1 192 ? -0.293 -16.306 29.477 1.00 82.69 192 HIS A O 1
ATOM 1526 N N . ARG A 1 193 ? -2.051 -15.332 30.443 1.00 82.62 193 ARG A N 1
ATOM 1527 C CA . ARG A 1 193 ? -1.502 -15.406 31.814 1.00 82.62 193 ARG A CA 1
ATOM 1528 C C . ARG A 1 193 ? -2.101 -16.543 32.643 1.00 82.62 193 ARG A C 1
ATOM 1530 O O . ARG A 1 193 ? -1.912 -16.591 33.853 1.00 82.62 193 ARG A O 1
ATOM 1537 N N . CYS A 1 194 ? -2.869 -17.422 32.004 1.00 76.88 194 CYS A N 1
ATOM 1538 C CA . CYS A 1 194 ? -3.485 -18.568 32.658 1.00 76.88 194 CYS A CA 1
ATOM 1539 C C . CYS A 1 194 ? -2.423 -19.570 33.120 1.00 76.88 194 CYS A C 1
ATOM 1541 O O . CYS A 1 194 ? -1.487 -19.874 32.383 1.00 76.88 194 CYS A O 1
ATOM 1543 N N . ASP A 1 195 ? -2.604 -20.106 34.324 1.00 78.81 195 ASP A N 1
ATOM 1544 C CA . ASP A 1 195 ? -1.873 -21.285 34.773 1.00 78.81 195 ASP A CA 1
ATOM 1545 C C . ASP A 1 195 ? -2.498 -22.525 34.123 1.00 78.81 195 ASP A C 1
ATOM 1547 O O . ASP A 1 195 ? -3.618 -22.911 34.456 1.00 78.81 195 ASP A O 1
ATOM 1551 N N . LEU A 1 196 ? -1.778 -23.141 33.184 1.00 77.69 196 LEU A N 1
ATOM 1552 C CA . LEU A 1 196 ? -2.242 -24.322 32.447 1.00 77.69 196 LEU A CA 1
ATOM 1553 C C . LEU A 1 196 ? -2.399 -25.567 33.333 1.00 77.69 196 LEU A C 1
ATOM 1555 O O . LEU A 1 196 ? -3.070 -26.516 32.928 1.00 77.69 196 LEU A O 1
ATOM 1559 N N . ASN A 1 197 ? -1.812 -25.570 34.534 1.00 82.81 197 ASN A N 1
ATOM 1560 C CA . ASN A 1 197 ? -1.930 -26.671 35.492 1.00 82.81 197 ASN A CA 1
ATOM 1561 C C . ASN A 1 197 ? -3.080 -26.474 36.492 1.00 82.81 197 ASN A C 1
ATOM 1563 O O . ASN A 1 197 ? -3.271 -27.310 37.378 1.00 82.81 197 ASN A O 1
ATOM 1567 N N . SER A 1 198 ? -3.849 -25.390 36.365 1.00 74.06 198 SER A N 1
ATOM 1568 C CA . SER A 1 198 ? -4.945 -25.054 37.270 1.00 74.06 198 SER A CA 1
ATOM 1569 C C . SER A 1 198 ? -6.271 -24.939 36.523 1.00 74.06 198 SER A C 1
ATOM 1571 O O . SER A 1 198 ? -6.368 -24.324 35.466 1.00 74.06 198 SER A O 1
ATOM 1573 N N . THR A 1 199 ? -7.336 -25.498 37.101 1.00 74.19 199 THR A N 1
ATOM 1574 C CA . THR A 1 199 ? -8.717 -25.323 36.618 1.00 74.19 199 THR A CA 1
ATOM 1575 C C . THR A 1 199 ? -9.466 -24.221 37.375 1.00 74.19 199 THR A C 1
ATOM 1577 O O . THR A 1 199 ? -10.673 -24.062 37.191 1.00 74.19 199 THR A O 1
ATOM 1580 N N . GLN A 1 200 ? -8.796 -23.493 38.278 1.00 67.50 200 GLN A N 1
ATOM 1581 C CA . GLN A 1 200 ? -9.429 -22.421 39.047 1.00 67.50 200 GLN A CA 1
ATOM 1582 C C . GLN A 1 200 ? -9.563 -21.151 38.203 1.00 67.50 200 GLN A C 1
ATOM 1584 O O . GLN A 1 200 ? -8.595 -20.647 37.642 1.00 67.50 200 GLN A O 1
ATOM 1589 N N . VAL A 1 201 ? -10.777 -20.603 38.155 1.00 59.97 201 VAL A N 1
ATOM 1590 C CA . VAL A 1 201 ? -11.048 -19.296 37.550 1.00 59.97 201 VAL A CA 1
ATOM 1591 C C . VAL A 1 201 ? -10.640 -18.216 38.562 1.00 59.97 201 VAL A C 1
ATOM 1593 O O . VAL A 1 201 ? -11.138 -18.264 39.690 1.00 59.97 201 VAL A O 1
ATOM 1596 N N . PRO A 1 202 ? -9.770 -17.245 38.217 1.00 57.81 202 PRO A N 1
ATOM 1597 C CA . PRO A 1 202 ? -9.441 -16.150 39.124 1.00 57.81 202 PRO A CA 1
ATOM 1598 C C . PRO A 1 202 ? -10.719 -15.385 39.484 1.00 57.81 202 PRO A C 1
ATOM 1600 O O . PRO A 1 202 ? -11.366 -14.788 38.623 1.00 57.81 202 PRO A O 1
ATOM 1603 N N . GLY A 1 203 ? -11.124 -15.446 40.753 1.00 50.72 203 GLY A N 1
ATOM 1604 C CA . GLY A 1 203 ? -12.278 -14.702 41.249 1.00 50.72 203 GLY A CA 1
ATOM 1605 C C . GLY A 1 203 ? -12.024 -13.187 41.221 1.00 50.72 203 GLY A C 1
ATOM 1606 O O . GLY A 1 203 ? -10.865 -12.757 41.270 1.00 50.72 203 GLY A O 1
ATOM 1607 N N . PRO A 1 204 ? -13.080 -12.353 41.173 1.00 47.41 204 PRO A N 1
ATOM 1608 C CA . PRO A 1 204 ? -12.942 -10.900 41.185 1.00 47.41 204 PRO A CA 1
ATOM 1609 C C . PRO A 1 204 ? -12.315 -10.466 42.518 1.00 47.41 204 PRO A C 1
ATOM 1611 O O . PRO A 1 204 ? -12.989 -10.416 43.541 1.00 47.41 204 PRO A O 1
ATOM 1614 N N . GLY A 1 205 ? -11.005 -10.208 42.521 1.00 50.72 205 GLY A N 1
ATOM 1615 C CA . GLY A 1 205 ? -10.278 -9.782 43.722 1.00 50.72 205 GLY A CA 1
ATOM 1616 C C . GLY A 1 205 ? -8.807 -10.185 43.808 1.00 50.72 205 GLY A C 1
ATOM 1617 O O . GLY A 1 205 ? -8.110 -9.678 44.678 1.00 50.72 205 GLY A O 1
ATOM 1618 N N . THR A 1 206 ? -8.293 -11.038 42.920 1.00 47.00 206 THR A N 1
ATOM 1619 C CA . THR A 1 206 ? -6.868 -11.428 42.924 1.00 47.00 206 THR A CA 1
ATOM 1620 C C . THR A 1 206 ? -6.107 -10.833 41.741 1.00 47.00 206 THR A C 1
ATOM 1622 O O . THR A 1 206 ? -5.488 -11.527 40.944 1.00 47.00 206 THR A O 1
ATOM 1625 N N . LEU A 1 207 ? -6.114 -9.501 41.642 1.00 45.00 207 LEU A N 1
ATOM 1626 C CA . LEU A 1 207 ? -5.016 -8.781 40.997 1.00 45.00 207 LEU A CA 1
ATOM 1627 C C . LEU A 1 207 ? -3.892 -8.674 42.030 1.00 45.00 207 LEU A C 1
ATOM 1629 O O . LEU A 1 207 ? -3.822 -7.711 42.790 1.00 45.00 207 LEU A O 1
ATOM 1633 N N . HIS A 1 208 ? -3.032 -9.690 42.094 1.00 44.78 208 HIS A N 1
ATOM 1634 C CA . HIS A 1 208 ? -1.725 -9.493 42.704 1.00 44.78 208 HIS A CA 1
ATOM 1635 C C . HIS A 1 208 ? -0.904 -8.620 41.758 1.00 44.78 208 HIS A C 1
ATOM 1637 O O . HIS A 1 208 ? -0.593 -9.017 40.636 1.00 44.78 208 HIS A O 1
ATOM 1643 N N . SER A 1 209 ? -0.627 -7.404 42.219 1.00 37.47 209 SER A N 1
ATOM 1644 C CA . SER A 1 209 ? 0.282 -6.449 41.603 1.00 37.47 209 SER A CA 1
ATOM 1645 C C . SER A 1 209 ? 1.626 -7.103 41.287 1.00 37.47 209 SER A C 1
ATOM 1647 O O . SER A 1 209 ? 2.273 -7.623 42.198 1.00 37.47 209 SER A O 1
ATOM 1649 N N . ILE A 1 210 ? 2.049 -7.014 40.026 1.00 39.12 210 ILE A N 1
ATOM 1650 C CA . ILE A 1 210 ? 3.455 -6.975 39.605 1.00 39.12 210 ILE A CA 1
ATOM 1651 C C . ILE A 1 210 ? 3.552 -5.920 38.509 1.00 39.12 210 ILE A C 1
ATOM 1653 O O . ILE A 1 210 ? 2.766 -6.025 37.537 1.00 39.12 210 ILE A O 1
#

Mean predicted aligned error: 12.12 Å